Protein AF-A0A940PA76-F1 (afdb_monomer_lite)

Secondary structure (DSSP, 8-state):
--HHHHHHHGGGG-S-EEES-GGG-SSSSEEEEEEE----EEETTEEE-PPPEEEEEEEESS--HHHHHHHHHHHHHTT--BPPPEEEEETTTTEEEEEEEEE-PPPGGGS-EEEES-SEEEEETT-EEEPPEEEEESTTPPEEEEES-TTTEEEETTEEEE-SSEEEEEEEEEEETTEEEEEEEEEEEEPP---

Radius of gyration: 26.33 Å; chains: 1; bounding box: 68×25×67 Å

pLDDT: mean 85.19, std 15.6, range [38.0, 98.31]

Foldseek 3Di:
DDPVVVVVLVVVLVFAEDEDDPPDDPDDFHKYKYWDFDPFDDDPNATDRPFTKMKIKTKHLDDDVPSVVSVVCSCVVVVWDWDQWDWDADPVVSMIITIIITGPPQDPVADFAWAWPAQEDEAEAQGKDAIHTPDGPPPPFDKDKDKPDVCQWDDDPRIIHGHDFDKIKMWIWGADSNDIYIDIHIYGYDYDDDD

Sequence (195 aa):
MTLSDFGTLIAELNIPSVYGPYQNAKSVPYVSYTAQDRNVIHADGIVIYGEEWIVLQLVTRSRDLTSETLIETFLTSNGIPFDDPDYQFDEKQKIHTTTYYFMLGPSTADIPHISLADSAVSVEENDTAELTIASVFPADAAITWTSSDPFAANVENGTVTGENAGTCIIYASITVDGAVYTDTCTVTVTEESEE

Structure (mmCIF, N/CA/C/O backbone):
data_AF-A0A940PA76-F1
#
_entry.id   AF-A0A940PA76-F1
#
loop_
_atom_site.group_PDB
_atom_site.id
_atom_site.type_symbol
_atom_site.label_atom_id
_atom_site.label_alt_id
_atom_site.label_comp_id
_atom_site.label_asym_id
_atom_site.label_entity_id
_atom_site.label_seq_id
_atom_site.pdbx_PDB_ins_code
_atom_site.Cartn_x
_atom_site.Cartn_y
_atom_site.Cartn_z
_atom_site.occupancy
_atom_site.B_iso_or_equiv
_atom_site.auth_seq_id
_atom_site.auth_comp_id
_atom_site.auth_asym_id
_atom_site.auth_atom_id
_atom_site.pdbx_PDB_model_num
ATOM 1 N N . MET A 1 1 ? 2.813 -0.132 -6.515 1.00 71.62 1 MET A N 1
ATOM 2 C CA . MET A 1 1 ? 2.340 -0.625 -7.821 1.00 71.62 1 MET A CA 1
ATOM 3 C C . MET A 1 1 ? 2.787 -2.069 -7.929 1.00 71.62 1 MET A C 1
ATOM 5 O O . MET A 1 1 ? 3.944 -2.320 -7.631 1.00 71.62 1 MET A O 1
ATOM 9 N N . THR A 1 2 ? 1.925 -3.018 -8.287 1.00 74.56 2 THR A N 1
ATOM 10 C CA . THR A 1 2 ? 2.360 -4.423 -8.422 1.00 74.56 2 THR A CA 1
ATOM 11 C C . THR A 1 2 ? 3.126 -4.650 -9.733 1.00 74.56 2 THR A C 1
ATOM 13 O O . THR A 1 2 ? 3.038 -3.848 -10.666 1.00 74.56 2 THR A O 1
ATOM 16 N N . LEU A 1 3 ? 3.846 -5.772 -9.858 1.00 77.19 3 LEU A N 1
ATOM 17 C CA . LEU A 1 3 ? 4.473 -6.180 -11.125 1.00 77.19 3 LEU A CA 1
ATOM 18 C C . LEU A 1 3 ? 3.443 -6.361 -12.257 1.00 77.19 3 LEU A C 1
ATOM 20 O O . LEU A 1 3 ? 3.736 -6.073 -13.419 1.00 77.19 3 LEU A O 1
ATOM 24 N N . SER A 1 4 ? 2.233 -6.821 -11.922 1.00 78.19 4 SER A N 1
ATOM 25 C CA . SER A 1 4 ? 1.128 -6.959 -12.878 1.00 78.19 4 SER A CA 1
ATOM 26 C C . SER A 1 4 ? 0.632 -5.593 -13.362 1.00 78.19 4 SER A C 1
ATOM 28 O O . SER A 1 4 ? 0.425 -5.400 -14.563 1.00 78.19 4 SER A O 1
ATOM 30 N N . ASP A 1 5 ? 0.500 -4.630 -12.447 1.00 80.06 5 ASP A N 1
ATOM 31 C CA . ASP A 1 5 ? 0.141 -3.250 -12.790 1.00 80.06 5 ASP A CA 1
ATOM 32 C C . ASP A 1 5 ? 1.213 -2.629 -13.684 1.00 80.06 5 ASP A C 1
ATOM 34 O O . ASP A 1 5 ? 0.896 -2.057 -14.724 1.00 80.06 5 ASP A O 1
ATOM 38 N N . PHE A 1 6 ? 2.490 -2.826 -13.341 1.00 85.50 6 PHE A N 1
ATOM 39 C CA . PHE A 1 6 ? 3.605 -2.361 -14.160 1.00 85.50 6 PHE A CA 1
ATOM 40 C C . PHE A 1 6 ? 3.598 -2.993 -15.558 1.00 85.50 6 PHE A C 1
ATOM 42 O O . PHE A 1 6 ? 3.815 -2.301 -16.550 1.00 85.50 6 PHE A O 1
ATOM 49 N N . GLY A 1 7 ? 3.286 -4.288 -15.665 1.00 85.00 7 GLY A N 1
ATOM 50 C CA . GLY A 1 7 ? 3.133 -4.972 -16.951 1.00 85.00 7 GLY A CA 1
ATOM 51 C C . GLY A 1 7 ? 1.994 -4.425 -17.817 1.00 85.00 7 GLY A C 1
ATOM 52 O O . GLY A 1 7 ? 2.064 -4.510 -19.041 1.00 85.00 7 GLY A O 1
ATOM 53 N N . THR A 1 8 ? 0.970 -3.825 -17.207 1.00 86.06 8 THR A N 1
ATOM 54 C CA . THR A 1 8 ? -0.090 -3.109 -17.933 1.00 86.06 8 THR A CA 1
ATOM 55 C C . THR A 1 8 ? 0.367 -1.700 -18.308 1.00 86.06 8 THR A C 1
ATOM 57 O O . THR A 1 8 ? 0.202 -1.279 -19.452 1.00 86.06 8 THR A O 1
ATOM 60 N N . LEU A 1 9 ? 1.002 -0.998 -17.369 1.00 87.94 9 LEU A N 1
ATOM 61 C CA . LEU A 1 9 ? 1.481 0.372 -17.529 1.00 87.94 9 LEU A CA 1
ATOM 62 C C . LEU A 1 9 ? 2.559 0.492 -18.615 1.00 87.94 9 LEU A C 1
ATOM 64 O O . LEU A 1 9 ? 2.561 1.439 -19.395 1.00 87.94 9 LEU A O 1
ATOM 68 N N . ILE A 1 10 ? 3.453 -0.495 -18.727 1.00 88.50 10 ILE A N 1
ATOM 69 C CA . ILE A 1 10 ? 4.545 -0.486 -19.711 1.00 88.50 10 ILE A CA 1
ATOM 70 C C . ILE A 1 10 ? 4.037 -0.458 -21.163 1.00 88.50 10 ILE A C 1
ATOM 72 O O . ILE A 1 10 ? 4.779 -0.075 -22.065 1.00 88.50 10 ILE A O 1
ATOM 76 N N . ALA A 1 11 ? 2.773 -0.824 -21.410 1.00 84.31 11 ALA A N 1
ATOM 77 C CA . ALA A 1 11 ? 2.153 -0.697 -22.726 1.00 84.31 11 ALA A CA 1
ATOM 78 C C . ALA A 1 11 ? 2.060 0.770 -23.197 1.00 84.31 11 ALA A C 1
ATOM 80 O O . ALA A 1 11 ? 2.059 1.024 -24.403 1.00 84.31 11 ALA A O 1
ATOM 81 N N . GLU A 1 12 ? 2.044 1.738 -22.275 1.00 88.69 12 GLU A N 1
ATOM 82 C CA . GLU A 1 12 ? 2.015 3.173 -22.585 1.00 88.69 12 GLU A CA 1
ATOM 83 C C . GLU A 1 12 ? 3.322 3.682 -23.208 1.00 88.69 12 GLU A C 1
ATOM 85 O O . GLU A 1 12 ? 3.303 4.681 -23.928 1.00 88.69 12 GLU A O 1
ATOM 90 N N . LEU A 1 13 ? 4.447 2.976 -23.014 1.00 88.06 13 LEU A N 1
ATOM 91 C CA . LEU A 1 13 ? 5.726 3.321 -23.650 1.00 88.06 13 LEU A CA 1
ATOM 92 C C . LEU A 1 13 ? 5.665 3.251 -25.179 1.00 88.06 13 LEU A C 1
ATOM 94 O O . LEU A 1 13 ? 6.530 3.815 -25.846 1.00 88.06 13 LEU A O 1
ATOM 98 N N . ASN A 1 14 ? 4.688 2.531 -25.746 1.00 88.62 14 ASN A N 1
ATOM 99 C CA . ASN A 1 14 ? 4.583 2.284 -27.186 1.00 88.62 14 ASN A CA 1
ATOM 100 C C . ASN A 1 14 ? 5.875 1.682 -27.796 1.00 88.62 14 ASN A C 1
ATOM 102 O O . ASN A 1 14 ? 6.158 1.825 -28.986 1.00 88.62 14 ASN A O 1
ATOM 106 N N . ILE A 1 15 ? 6.658 0.988 -26.966 1.00 90.06 15 ILE A N 1
ATOM 107 C CA . ILE A 1 15 ? 7.784 0.139 -27.352 1.00 90.06 15 ILE A CA 1
ATOM 108 C C . ILE A 1 15 ? 7.339 -1.304 -27.091 1.00 90.06 15 ILE A C 1
ATOM 110 O O . ILE A 1 15 ? 6.778 -1.564 -26.024 1.00 90.06 15 ILE A O 1
ATOM 114 N N . PRO A 1 16 ? 7.572 -2.260 -28.012 1.00 91.00 16 PRO A N 1
ATOM 115 C CA . PRO A 1 16 ? 7.258 -3.661 -27.757 1.00 91.00 16 PRO A CA 1
ATOM 116 C C . PRO A 1 16 ? 7.875 -4.121 -26.433 1.00 91.00 16 PRO A C 1
ATOM 118 O O . PRO A 1 16 ? 9.083 -3.990 -26.244 1.00 91.00 16 PRO A O 1
ATOM 121 N N . SER A 1 17 ? 7.056 -4.644 -25.524 1.00 89.31 17 SER A N 1
ATOM 122 C CA . SER A 1 17 ? 7.488 -5.082 -24.199 1.00 89.31 17 SER A CA 1
ATOM 123 C C . SER A 1 17 ? 7.347 -6.595 -24.035 1.00 89.31 17 SER A C 1
ATOM 125 O O . SER A 1 17 ? 6.483 -7.233 -24.641 1.00 89.31 17 SER A O 1
ATOM 127 N N . VAL A 1 18 ? 8.222 -7.192 -23.227 1.00 88.31 18 VAL A N 1
ATOM 128 C CA . VAL A 1 18 ? 8.159 -8.614 -22.874 1.00 88.31 18 VAL A CA 1
ATOM 129 C C . VAL A 1 18 ? 8.548 -8.820 -21.415 1.00 88.31 18 VAL A C 1
ATOM 131 O O . VAL A 1 18 ? 9.532 -8.257 -20.938 1.00 88.31 18 VAL A O 1
ATOM 134 N N . TYR A 1 19 ? 7.789 -9.653 -20.707 1.00 86.00 19 TYR A N 1
ATOM 135 C CA . TYR A 1 19 ? 8.199 -10.141 -19.395 1.00 86.00 19 TYR A CA 1
ATOM 136 C C . TYR A 1 19 ? 9.149 -11.333 -19.546 1.00 86.00 19 TYR A C 1
ATOM 138 O O . TYR A 1 19 ? 8.867 -12.273 -20.297 1.00 86.00 19 TYR A O 1
ATOM 146 N N . GLY A 1 20 ? 10.259 -11.310 -18.813 1.00 76.31 20 GLY A N 1
ATOM 147 C CA . GLY A 1 20 ? 11.285 -12.349 -18.860 1.00 76.31 20 GLY A CA 1
ATOM 148 C C . GLY A 1 20 ? 12.600 -11.871 -19.480 1.00 76.31 20 GLY A C 1
ATOM 149 O O . GLY A 1 20 ? 12.708 -10.734 -19.938 1.00 76.31 20 GLY A O 1
ATOM 150 N N . PRO A 1 21 ? 13.632 -12.729 -19.486 1.00 68.19 21 PRO A N 1
ATOM 151 C CA . PRO A 1 21 ? 14.960 -12.340 -19.934 1.00 68.19 21 PRO A CA 1
ATOM 152 C C . PRO A 1 21 ? 14.985 -11.978 -21.424 1.00 68.19 21 PRO A C 1
ATOM 154 O O . PRO A 1 21 ? 14.200 -12.487 -22.227 1.00 68.19 21 PRO A O 1
ATOM 157 N N . TYR A 1 22 ? 15.998 -11.189 -21.785 1.00 63.09 22 TYR A N 1
ATOM 158 C CA . TYR A 1 22 ? 16.356 -10.708 -23.125 1.00 63.09 22 TYR A CA 1
ATOM 159 C C . TYR A 1 22 ? 16.352 -11.754 -24.278 1.00 63.09 22 TYR A C 1
ATOM 161 O O . TYR A 1 22 ? 16.466 -11.426 -25.455 1.00 63.09 22 TYR A O 1
ATOM 169 N N . GLN A 1 23 ? 16.231 -13.052 -24.008 1.00 57.03 23 GLN A N 1
ATOM 170 C CA . GLN A 1 23 ? 16.453 -14.084 -25.027 1.00 57.03 23 GLN A CA 1
ATOM 171 C C . GLN A 1 23 ? 15.281 -14.297 -26.008 1.00 57.03 23 GLN A C 1
ATOM 173 O O . GLN A 1 23 ? 15.420 -15.091 -26.939 1.00 57.03 23 GLN A O 1
ATOM 178 N N . ASN A 1 24 ? 14.150 -13.592 -25.851 1.00 54.25 24 ASN A N 1
ATOM 179 C CA . ASN A 1 24 ? 12.897 -13.963 -26.526 1.00 54.25 24 ASN A CA 1
ATOM 180 C C . ASN A 1 24 ? 12.368 -13.012 -27.619 1.00 54.25 24 ASN A C 1
ATOM 182 O O . ASN A 1 24 ? 11.475 -13.431 -28.362 1.00 54.25 24 ASN A O 1
ATOM 186 N N . ALA A 1 25 ? 12.871 -11.781 -27.793 1.00 56.09 25 ALA A N 1
ATOM 187 C CA . ALA A 1 25 ? 12.291 -10.879 -28.800 1.00 56.09 25 ALA A CA 1
ATOM 188 C C . ALA A 1 25 ? 13.000 -10.950 -30.165 1.00 56.09 25 ALA A C 1
ATOM 190 O O . ALA A 1 25 ? 14.215 -10.801 -30.288 1.00 56.09 25 ALA A O 1
ATOM 191 N N . LYS A 1 26 ? 12.209 -11.155 -31.226 1.00 60.12 26 LYS A N 1
ATOM 192 C CA . LYS A 1 26 ? 12.686 -11.355 -32.608 1.00 60.12 26 LYS A CA 1
ATOM 193 C C . LYS A 1 26 ? 12.981 -10.052 -33.376 1.00 60.12 26 LYS A C 1
ATOM 195 O O . LYS A 1 26 ? 13.503 -10.124 -34.488 1.00 60.12 26 LYS A O 1
ATOM 200 N N . SER A 1 27 ? 12.687 -8.878 -32.808 1.00 77.56 27 SER A N 1
ATOM 201 C CA . SER A 1 27 ? 12.921 -7.560 -33.424 1.00 77.56 27 SER A CA 1
ATOM 202 C C . SER A 1 27 ? 13.276 -6.499 -32.381 1.00 77.56 27 SER A C 1
ATOM 204 O O . SER A 1 27 ? 12.619 -6.412 -31.352 1.00 77.56 27 SER A O 1
ATOM 206 N N . VAL A 1 28 ? 14.287 -5.681 -32.676 1.00 82.81 28 VAL A N 1
ATOM 207 C CA . VAL A 1 28 ? 14.666 -4.482 -31.906 1.00 82.81 28 VAL A CA 1
ATOM 208 C C . VAL A 1 28 ? 14.150 -3.221 -32.624 1.00 82.81 28 VAL A C 1
ATOM 210 O O . VAL A 1 28 ? 14.138 -3.230 -33.860 1.00 82.81 28 VAL A O 1
ATOM 213 N N . PRO A 1 29 ? 13.767 -2.146 -31.908 1.00 90.69 29 PRO A N 1
ATOM 214 C CA . PRO A 1 29 ? 13.879 -1.974 -30.459 1.00 90.69 29 PRO A CA 1
ATOM 215 C C . PRO A 1 29 ? 12.761 -2.674 -29.677 1.00 90.69 29 PRO A C 1
ATOM 217 O O . PRO A 1 29 ? 11.657 -2.856 -30.189 1.00 90.69 29 PRO A O 1
ATOM 220 N N . TYR A 1 30 ? 13.059 -3.067 -28.441 1.00 91.69 30 TYR A N 1
ATOM 221 C CA . TYR A 1 30 ? 12.066 -3.573 -27.493 1.00 91.69 30 TYR A CA 1
ATOM 222 C C . TYR A 1 30 ? 12.540 -3.359 -26.049 1.00 91.69 30 TYR A C 1
ATOM 224 O O . TYR A 1 30 ? 13.726 -3.105 -25.822 1.00 91.69 30 TYR A O 1
ATOM 232 N N . VAL A 1 31 ? 11.625 -3.485 -25.089 1.00 92.31 31 VAL A N 1
ATOM 233 C CA . VAL A 1 31 ? 11.938 -3.504 -23.657 1.00 92.31 31 VAL A CA 1
ATOM 234 C C . VAL A 1 31 ? 11.652 -4.874 -23.048 1.00 92.31 31 VAL A C 1
ATOM 236 O O . VAL A 1 31 ? 10.618 -5.482 -23.323 1.00 92.31 31 VAL A O 1
ATOM 239 N N . SER A 1 32 ? 12.555 -5.377 -22.214 1.00 90.44 32 SER A N 1
ATOM 240 C CA . SER A 1 32 ? 12.296 -6.543 -21.363 1.00 90.44 32 SER A CA 1
ATOM 241 C C . SER A 1 32 ? 12.309 -6.151 -19.902 1.00 90.44 32 SER A C 1
ATOM 243 O O . SER A 1 32 ? 13.117 -5.314 -19.512 1.00 90.44 32 SER A O 1
ATOM 245 N N . TYR A 1 33 ? 11.462 -6.773 -19.089 1.00 89.94 33 TYR A N 1
ATOM 246 C CA . TYR A 1 33 ? 11.464 -6.539 -17.650 1.00 89.94 33 TYR A CA 1
ATOM 247 C C . TYR A 1 33 ? 11.346 -7.835 -16.850 1.00 89.94 33 TYR A C 1
ATOM 249 O O . TYR A 1 33 ? 10.685 -8.792 -17.265 1.00 89.94 33 TYR A O 1
ATOM 257 N N . THR A 1 34 ? 12.011 -7.866 -15.699 1.00 85.69 34 THR A N 1
ATOM 258 C CA . THR A 1 34 ? 12.016 -8.998 -14.763 1.00 85.69 34 THR A CA 1
ATOM 259 C C . THR A 1 34 ? 11.991 -8.493 -13.330 1.00 85.69 34 THR A C 1
ATOM 261 O O . THR A 1 34 ? 12.680 -7.519 -13.033 1.00 85.69 34 THR A O 1
ATOM 264 N N . ALA A 1 35 ? 11.280 -9.193 -12.450 1.00 81.19 35 ALA A N 1
ATOM 265 C CA . ALA A 1 35 ? 11.499 -9.074 -11.014 1.00 81.19 35 ALA A CA 1
ATOM 266 C C . ALA A 1 35 ? 12.703 -9.944 -10.629 1.00 81.19 35 ALA A C 1
ATOM 268 O O . ALA A 1 35 ? 12.798 -11.097 -11.060 1.00 81.19 35 ALA A O 1
ATOM 269 N N . GLN A 1 36 ? 13.647 -9.374 -9.886 1.00 73.06 36 GLN A N 1
ATOM 270 C CA . GLN A 1 36 ? 14.766 -10.093 -9.292 1.00 73.06 36 GLN A CA 1
ATOM 271 C C . GLN A 1 36 ? 14.652 -10.017 -7.773 1.00 73.06 36 GLN A C 1
ATOM 273 O O . GLN A 1 36 ? 14.704 -8.932 -7.190 1.00 73.06 36 GLN A O 1
ATOM 278 N N . ASP A 1 37 ? 14.536 -11.181 -7.140 1.00 58.47 37 ASP A N 1
ATOM 279 C CA . ASP A 1 37 ? 14.579 -11.292 -5.687 1.00 58.47 37 ASP A CA 1
ATOM 280 C C . ASP A 1 37 ? 15.980 -10.930 -5.189 1.00 58.47 37 ASP A C 1
ATOM 282 O O . ASP A 1 37 ? 16.985 -11.486 -5.655 1.00 58.47 37 ASP A O 1
ATOM 286 N N . ARG A 1 38 ? 16.069 -10.051 -4.184 1.00 53.97 38 ARG A N 1
ATOM 287 C CA . ARG A 1 38 ? 17.262 -10.014 -3.337 1.00 53.97 38 ARG A CA 1
ATOM 288 C C . ARG A 1 38 ? 17.084 -10.940 -2.147 1.00 53.97 38 ARG A C 1
ATOM 290 O O . ARG A 1 38 ? 16.069 -10.944 -1.460 1.00 53.97 38 ARG A O 1
ATOM 297 N N . ASN A 1 39 ? 18.147 -11.705 -1.916 1.00 46.59 39 ASN A N 1
ATOM 298 C CA . ASN A 1 39 ? 18.360 -12.503 -0.722 1.00 46.59 39 ASN A CA 1
ATOM 299 C C . ASN A 1 39 ? 18.011 -11.716 0.545 1.00 46.59 39 ASN A C 1
ATOM 301 O O . ASN A 1 39 ? 18.398 -10.556 0.695 1.00 46.59 39 ASN A O 1
ATOM 305 N N . VAL A 1 40 ? 17.349 -12.426 1.455 1.00 44.16 40 VAL A N 1
ATOM 306 C CA . VAL A 1 40 ? 17.058 -12.056 2.840 1.00 44.16 40 VAL A CA 1
ATOM 307 C C . VAL A 1 40 ? 18.205 -11.253 3.457 1.00 44.16 40 VAL A C 1
ATOM 309 O O . VAL A 1 40 ? 19.320 -11.762 3.610 1.00 44.16 40 VAL A O 1
ATOM 312 N N . ILE A 1 41 ? 17.931 -10.007 3.844 1.00 45.62 41 ILE A N 1
ATOM 313 C CA . ILE A 1 41 ? 18.855 -9.242 4.678 1.00 45.62 41 ILE A CA 1
ATOM 314 C C . ILE A 1 41 ? 18.529 -9.603 6.125 1.00 45.62 41 ILE A C 1
ATOM 316 O O . ILE A 1 41 ? 17.459 -9.277 6.634 1.00 45.62 41 ILE A O 1
ATOM 320 N N . HIS A 1 42 ? 19.450 -10.301 6.786 1.00 40.38 42 HIS A N 1
ATOM 321 C CA . HIS A 1 42 ? 19.387 -10.516 8.226 1.00 40.38 42 HIS A CA 1
ATOM 322 C C . HIS A 1 42 ? 20.068 -9.333 8.922 1.00 40.38 42 HIS A C 1
ATOM 324 O O . HIS A 1 42 ? 21.296 -9.238 8.912 1.00 40.38 42 HIS A O 1
ATOM 330 N N . ALA A 1 43 ? 19.287 -8.449 9.538 1.00 38.00 43 ALA A N 1
ATOM 331 C CA . ALA A 1 43 ? 19.782 -7.441 10.473 1.00 38.00 43 ALA A CA 1
ATOM 332 C C . ALA A 1 43 ? 18.947 -7.514 11.758 1.00 38.00 43 ALA A C 1
ATOM 334 O O . ALA A 1 43 ? 17.726 -7.617 11.700 1.00 38.00 43 ALA A O 1
ATOM 335 N N . ASP A 1 44 ? 19.609 -7.535 12.917 1.00 51.16 44 ASP A N 1
ATOM 336 C CA . ASP A 1 44 ? 18.976 -7.455 14.245 1.00 51.16 44 ASP A CA 1
ATOM 337 C C . ASP A 1 44 ? 17.847 -8.470 14.527 1.00 51.16 44 ASP A C 1
ATOM 339 O O . ASP A 1 44 ? 16.918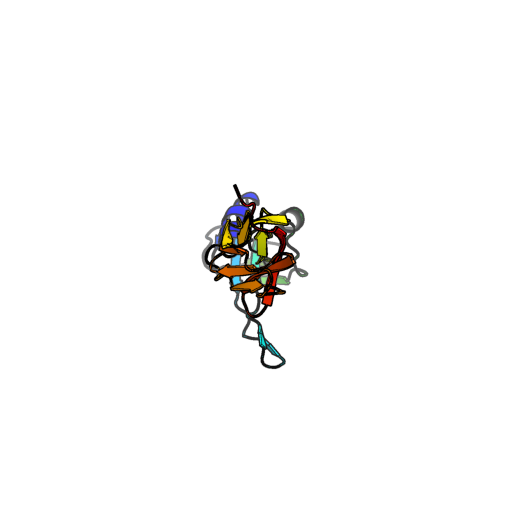 -8.203 15.283 1.00 51.16 44 ASP A O 1
ATOM 343 N N . GLY A 1 45 ? 17.925 -9.669 13.937 1.00 39.28 45 GLY A N 1
ATOM 344 C CA . GLY A 1 45 ? 16.916 -10.722 14.123 1.00 39.28 45 GLY A CA 1
ATOM 345 C C . GLY A 1 45 ? 15.595 -10.475 13.386 1.00 39.28 45 GLY A C 1
ATOM 346 O O . GLY A 1 45 ? 14.677 -11.283 13.512 1.00 39.28 45 GLY A O 1
ATOM 347 N N . ILE A 1 46 ? 15.516 -9.409 12.588 1.00 40.19 46 ILE A N 1
ATOM 348 C CA . ILE A 1 46 ? 14.388 -9.094 11.717 1.00 40.19 46 ILE A CA 1
ATOM 349 C C . ILE A 1 46 ? 14.714 -9.622 10.318 1.00 40.19 46 ILE A C 1
ATOM 351 O O . ILE A 1 46 ? 15.769 -9.339 9.746 1.00 40.19 46 ILE A O 1
ATOM 355 N N . VAL A 1 47 ? 13.805 -10.433 9.780 1.00 39.44 47 VAL A N 1
ATOM 356 C CA . VAL A 1 47 ? 13.811 -10.832 8.372 1.00 39.44 47 VAL A CA 1
ATOM 357 C C . VAL A 1 47 ? 13.101 -9.723 7.615 1.00 39.44 47 VAL A C 1
ATOM 359 O O . VAL A 1 47 ? 11.880 -9.627 7.667 1.00 39.44 47 VAL A O 1
ATOM 362 N N . ILE A 1 48 ? 13.866 -8.869 6.940 1.00 43.38 48 ILE A N 1
ATOM 363 C CA . ILE A 1 48 ? 13.295 -7.943 5.965 1.00 43.38 48 ILE A CA 1
ATOM 364 C C . ILE A 1 48 ? 13.265 -8.705 4.642 1.00 43.38 48 ILE A C 1
ATOM 366 O O . ILE A 1 48 ? 14.320 -9.035 4.087 1.00 43.38 48 ILE A O 1
ATOM 370 N N . TYR A 1 49 ? 12.065 -9.037 4.163 1.00 44.47 49 TYR A N 1
ATOM 371 C CA . TYR A 1 49 ? 11.884 -9.484 2.786 1.00 44.47 49 TYR A CA 1
ATOM 372 C C . TYR A 1 49 ? 12.315 -8.321 1.890 1.00 44.47 49 TYR A C 1
ATOM 374 O O . TYR A 1 49 ? 11.742 -7.237 1.961 1.00 44.47 49 TYR A O 1
ATOM 382 N N . GLY A 1 50 ? 13.408 -8.504 1.146 1.00 44.94 50 GLY A N 1
ATOM 383 C CA . GLY A 1 50 ? 13.917 -7.469 0.256 1.00 44.94 50 GLY A CA 1
ATOM 384 C C . GLY A 1 50 ? 12.865 -7.173 -0.802 1.00 44.94 50 GLY A C 1
ATOM 385 O O . GLY A 1 50 ? 12.424 -8.094 -1.482 1.00 44.94 50 GLY A O 1
ATOM 386 N N . GLU A 1 51 ? 12.451 -5.913 -0.904 1.00 55.09 51 GLU A N 1
ATOM 387 C CA . GLU A 1 51 ? 11.532 -5.437 -1.939 1.00 55.09 51 GLU A CA 1
ATOM 388 C C . GLU A 1 51 ? 11.964 -5.966 -3.319 1.00 55.09 51 GLU A C 1
ATOM 390 O O . GLU A 1 51 ? 13.160 -5.978 -3.637 1.00 55.09 51 GLU A O 1
ATOM 395 N N . GLU A 1 52 ? 11.006 -6.429 -4.131 1.00 67.38 52 GLU A N 1
ATOM 396 C CA . GLU A 1 52 ? 11.286 -6.923 -5.481 1.00 67.38 52 GLU A CA 1
ATOM 397 C C . GLU A 1 52 ? 11.934 -5.808 -6.311 1.00 67.38 52 GLU A C 1
ATOM 399 O O . GLU A 1 52 ? 11.362 -4.734 -6.523 1.00 67.38 52 GLU A O 1
ATOM 404 N N . TRP A 1 53 ? 13.151 -6.058 -6.792 1.00 79.50 53 TRP A N 1
ATOM 405 C CA . TRP A 1 53 ? 13.833 -5.143 -7.696 1.00 79.50 53 TRP A CA 1
ATOM 406 C C . TRP A 1 53 ? 13.401 -5.446 -9.119 1.00 79.50 53 TRP A C 1
ATOM 408 O O . TRP A 1 53 ? 13.534 -6.575 -9.597 1.00 79.50 53 TRP A O 1
ATOM 418 N N . ILE A 1 54 ? 12.907 -4.433 -9.820 1.00 87.06 54 ILE A N 1
ATOM 419 C CA . ILE A 1 54 ? 12.605 -4.553 -11.237 1.00 87.06 54 ILE A CA 1
ATOM 420 C C . ILE A 1 54 ? 13.826 -4.142 -12.034 1.00 87.06 54 ILE A C 1
ATOM 422 O O . ILE A 1 54 ? 14.388 -3.060 -11.869 1.00 87.06 54 ILE A O 1
ATOM 426 N N . VAL A 1 55 ? 14.206 -5.037 -12.936 1.00 90.81 55 VAL A N 1
ATOM 427 C CA . VAL A 1 55 ? 15.204 -4.783 -13.965 1.00 90.81 55 VAL A CA 1
ATOM 428 C C . VAL A 1 55 ? 14.458 -4.551 -15.263 1.00 90.81 55 VAL A C 1
ATOM 430 O O . VAL A 1 55 ? 13.803 -5.468 -15.758 1.00 90.81 55 VAL A O 1
ATOM 433 N N . LEU A 1 56 ? 14.555 -3.342 -15.809 1.00 92.56 56 LEU A N 1
ATOM 434 C CA . LEU A 1 56 ? 14.003 -2.965 -17.108 1.00 92.56 56 LEU A CA 1
ATOM 435 C C . LEU A 1 56 ? 15.151 -2.742 -18.085 1.00 92.56 56 LEU A C 1
ATOM 437 O O . LEU A 1 56 ? 16.033 -1.926 -17.847 1.00 92.56 56 LEU A O 1
ATOM 441 N N . GLN A 1 57 ? 15.134 -3.440 -19.210 1.00 93.69 57 GLN A N 1
ATOM 442 C CA . GLN A 1 57 ? 16.183 -3.366 -20.215 1.00 93.69 57 GLN A CA 1
ATOM 443 C C . GLN A 1 57 ? 15.613 -2.856 -21.526 1.00 93.69 57 GLN A C 1
ATOM 445 O O . GLN A 1 57 ? 14.760 -3.508 -22.123 1.00 93.69 57 GLN A O 1
ATOM 450 N N . LEU A 1 58 ? 16.117 -1.720 -21.996 1.00 94.56 58 LEU A N 1
ATOM 451 C CA . LEU A 1 58 ? 15.936 -1.264 -23.366 1.00 94.56 58 LEU A CA 1
ATOM 452 C C . LEU A 1 58 ? 16.976 -1.931 -24.252 1.00 94.56 58 LEU A C 1
ATOM 454 O O . LEU A 1 58 ? 18.173 -1.849 -23.984 1.00 94.56 58 LEU A O 1
ATOM 458 N N . VAL A 1 59 ? 16.520 -2.529 -25.345 1.00 92.88 59 VAL A N 1
ATOM 459 C CA . VAL A 1 59 ? 17.379 -3.246 -26.277 1.00 92.88 59 VAL A CA 1
ATOM 460 C C . VAL A 1 59 ? 17.281 -2.631 -27.659 1.00 92.88 59 VAL A C 1
ATOM 462 O O . VAL A 1 59 ? 16.219 -2.628 -28.284 1.00 92.88 59 VAL A O 1
ATOM 465 N N . THR A 1 60 ? 18.422 -2.210 -28.192 1.00 93.50 60 THR A N 1
ATOM 466 C CA . THR A 1 60 ? 18.535 -1.567 -29.502 1.00 93.50 60 THR A CA 1
ATOM 467 C C . THR A 1 60 ? 19.745 -2.080 -30.296 1.00 93.50 60 THR A C 1
ATOM 469 O O . THR A 1 60 ? 20.534 -2.902 -29.831 1.00 93.50 60 THR A O 1
ATOM 472 N N . ARG A 1 61 ? 19.898 -1.633 -31.553 1.00 91.12 61 ARG A N 1
ATOM 473 C CA . ARG A 1 61 ? 21.094 -1.928 -32.379 1.00 91.12 61 ARG A CA 1
ATOM 474 C C . ARG A 1 61 ? 22.290 -1.040 -32.049 1.00 91.12 61 ARG A C 1
ATOM 476 O O . ARG A 1 61 ? 23.432 -1.422 -32.284 1.00 91.12 61 ARG A O 1
ATOM 483 N N . SER A 1 62 ? 22.008 0.145 -31.540 1.00 91.12 62 SER A N 1
ATOM 484 C CA . SER A 1 62 ? 22.957 1.177 -31.148 1.00 91.12 62 SER A CA 1
ATOM 485 C C . SER A 1 62 ? 22.299 2.019 -30.070 1.00 91.12 62 SER A C 1
ATOM 487 O O . SER A 1 62 ? 21.069 2.064 -30.014 1.00 91.12 62 SER A O 1
ATOM 489 N N . ARG A 1 63 ? 23.099 2.718 -29.266 1.00 92.38 63 ARG A N 1
ATOM 490 C CA . ARG A 1 63 ? 22.582 3.642 -28.256 1.00 92.38 63 ARG A CA 1
ATOM 491 C C . ARG A 1 63 ? 21.494 4.551 -28.843 1.00 92.38 63 ARG A C 1
ATOM 493 O O . ARG A 1 63 ? 21.715 5.170 -29.886 1.00 92.38 63 ARG A O 1
ATOM 500 N N . ASP A 1 64 ? 20.333 4.578 -28.196 1.00 93.56 64 ASP A N 1
ATOM 501 C CA . ASP A 1 64 ? 19.128 5.259 -28.671 1.00 93.56 64 ASP A CA 1
ATOM 502 C C . ASP A 1 64 ? 18.626 6.209 -27.586 1.00 93.56 64 ASP A C 1
ATOM 504 O O . ASP A 1 64 ? 17.807 5.855 -26.740 1.00 93.56 64 ASP A O 1
ATOM 508 N N . LEU A 1 65 ? 19.134 7.439 -27.638 1.00 94.25 65 LEU A N 1
ATOM 509 C CA . LEU A 1 65 ? 18.815 8.474 -26.658 1.00 94.25 65 LEU A CA 1
ATOM 510 C C . LEU A 1 65 ? 17.324 8.835 -26.651 1.00 94.25 65 LEU A C 1
ATOM 512 O O . LEU A 1 65 ? 16.809 9.264 -25.625 1.00 94.25 65 LEU A O 1
ATOM 516 N N . THR A 1 66 ? 16.622 8.675 -27.779 1.00 94.50 66 THR A N 1
ATOM 517 C CA . THR A 1 66 ? 15.187 8.972 -27.856 1.00 94.50 66 THR A CA 1
ATOM 518 C C . THR A 1 66 ? 14.389 7.961 -27.044 1.00 94.50 66 THR A C 1
ATOM 520 O O . THR A 1 66 ? 13.537 8.358 -26.250 1.00 94.50 66 THR A O 1
ATOM 523 N N . SER A 1 67 ? 14.700 6.672 -27.193 1.00 94.00 67 SER A N 1
ATOM 524 C CA . SER A 1 67 ? 14.079 5.612 -26.394 1.00 94.00 67 SER A CA 1
ATOM 525 C C . SER A 1 67 ? 14.490 5.681 -24.915 1.00 94.00 67 SER A C 1
ATOM 527 O O . SER A 1 67 ? 13.642 5.473 -24.052 1.00 94.00 67 SER A O 1
ATOM 529 N N . GLU A 1 68 ? 15.748 6.032 -24.611 1.00 95.50 68 GLU A N 1
ATOM 530 C CA . GLU A 1 68 ? 16.231 6.267 -23.233 1.00 95.50 68 GLU A CA 1
ATOM 531 C C . GLU A 1 68 ? 15.425 7.388 -22.551 1.00 95.50 68 GLU A C 1
ATOM 533 O O . GLU A 1 68 ? 14.797 7.166 -21.517 1.00 95.50 68 GLU A O 1
ATOM 538 N N . THR A 1 69 ? 15.331 8.567 -23.180 1.00 95.88 69 THR A N 1
ATOM 539 C CA . THR A 1 69 ? 14.560 9.701 -22.634 1.00 95.88 69 THR A CA 1
ATOM 540 C C . THR A 1 69 ? 13.074 9.375 -22.485 1.00 95.88 69 THR A C 1
ATOM 542 O O . THR A 1 69 ? 12.442 9.825 -21.527 1.00 95.88 69 THR A O 1
ATOM 545 N N . LEU A 1 70 ? 12.497 8.599 -23.410 1.00 95.38 70 LEU A N 1
ATOM 546 C CA . LEU A 1 70 ? 11.099 8.176 -23.320 1.00 95.38 70 LEU A CA 1
ATOM 547 C C . LEU A 1 70 ? 10.857 7.305 -22.080 1.00 95.38 70 LEU A C 1
ATOM 549 O O . LEU A 1 70 ? 9.895 7.549 -21.354 1.00 95.38 70 LEU A O 1
ATOM 553 N N . ILE A 1 71 ? 11.743 6.340 -21.814 1.00 95.62 71 ILE A N 1
ATOM 554 C CA . ILE A 1 71 ? 11.665 5.472 -20.632 1.00 95.62 71 ILE A CA 1
ATOM 555 C C . ILE A 1 71 ? 11.842 6.282 -19.350 1.00 95.62 71 ILE A C 1
ATOM 557 O O . ILE A 1 71 ? 11.024 6.170 -18.442 1.00 95.62 71 ILE A O 1
ATOM 561 N N . GLU A 1 72 ? 12.858 7.139 -19.281 1.00 95.56 72 GLU A N 1
ATOM 562 C CA . GLU A 1 72 ? 13.136 7.956 -18.093 1.00 95.56 72 GLU A CA 1
ATOM 563 C C . GLU A 1 72 ? 11.981 8.916 -17.780 1.00 95.56 72 GLU A C 1
ATOM 565 O O . GLU A 1 72 ? 11.573 9.062 -16.624 1.00 95.56 72 GLU A O 1
ATOM 570 N N . THR A 1 73 ? 11.396 9.524 -18.819 1.00 94.56 73 THR A N 1
ATOM 571 C CA . THR A 1 73 ? 10.209 10.381 -18.686 1.00 94.56 73 THR A CA 1
ATOM 572 C C . THR A 1 73 ? 9.011 9.576 -18.197 1.00 94.56 73 THR A C 1
ATOM 574 O O . THR A 1 73 ? 8.321 10.013 -17.280 1.00 94.56 73 THR A O 1
ATOM 577 N N . PHE A 1 74 ? 8.779 8.393 -18.769 1.00 94.38 74 PHE A N 1
ATOM 578 C CA . PHE A 1 74 ? 7.699 7.496 -18.366 1.00 94.38 74 PHE A CA 1
ATOM 579 C C . PHE A 1 74 ? 7.818 7.084 -16.895 1.00 94.38 74 PHE A C 1
ATOM 581 O O . PHE A 1 74 ? 6.854 7.258 -16.148 1.00 94.38 74 PHE A O 1
ATOM 588 N N . LEU A 1 75 ? 8.996 6.621 -16.458 1.00 91.56 75 LEU A N 1
ATOM 589 C CA . LEU A 1 75 ? 9.246 6.236 -15.065 1.00 91.56 75 LEU A CA 1
ATOM 590 C C . LEU A 1 75 ? 9.018 7.425 -14.121 1.00 91.56 75 LEU A C 1
ATOM 592 O O . LEU A 1 75 ? 8.249 7.319 -13.166 1.00 91.56 75 LEU A O 1
ATOM 596 N N . THR A 1 76 ? 9.585 8.588 -14.450 1.00 90.19 76 THR A N 1
ATOM 597 C CA . THR A 1 76 ? 9.435 9.812 -13.645 1.00 90.19 76 THR A CA 1
ATOM 598 C C . THR A 1 76 ? 7.976 10.269 -13.561 1.00 90.19 76 THR A C 1
ATOM 600 O O . THR A 1 76 ? 7.497 10.606 -12.480 1.00 90.19 76 THR A O 1
ATOM 603 N N . SER A 1 77 ? 7.243 10.260 -14.680 1.00 90.00 77 SER A N 1
ATOM 604 C CA . SER A 1 77 ? 5.835 10.686 -14.730 1.00 90.00 77 SER A CA 1
ATOM 605 C C . SER A 1 77 ? 4.899 9.782 -13.925 1.00 90.00 77 SER A C 1
ATOM 607 O O . SER A 1 77 ? 3.878 10.251 -13.428 1.00 90.00 77 SER A O 1
ATOM 609 N N . ASN A 1 78 ? 5.287 8.517 -13.743 1.00 86.69 78 ASN A N 1
ATOM 610 C CA . ASN A 1 78 ? 4.577 7.532 -12.932 1.00 86.69 78 ASN A CA 1
ATOM 611 C C . ASN A 1 78 ? 5.111 7.438 -11.492 1.00 86.69 78 ASN A C 1
ATOM 613 O O . ASN A 1 78 ? 4.717 6.544 -10.746 1.00 86.69 78 ASN A O 1
ATOM 617 N N . GLY A 1 79 ? 6.003 8.350 -11.087 1.00 85.88 79 GLY A N 1
ATOM 618 C CA . GLY A 1 79 ? 6.545 8.394 -9.728 1.00 85.88 79 GLY A CA 1
ATOM 619 C C . GLY A 1 79 ? 7.439 7.203 -9.377 1.00 85.88 79 GLY A C 1
ATOM 620 O O . GLY A 1 79 ? 7.533 6.849 -8.205 1.00 85.88 79 GLY A O 1
ATOM 621 N N . ILE A 1 80 ? 8.076 6.578 -10.371 1.00 87.38 80 ILE A N 1
ATOM 622 C CA . ILE A 1 80 ? 8.962 5.423 -10.195 1.00 87.38 80 ILE A CA 1
ATOM 623 C C . ILE A 1 80 ? 10.410 5.932 -10.149 1.00 87.38 80 ILE A C 1
ATOM 625 O O . ILE A 1 80 ? 10.957 6.281 -11.200 1.00 87.38 80 ILE A O 1
ATOM 629 N N . PRO A 1 81 ? 11.046 6.014 -8.967 1.00 86.38 81 PRO A N 1
ATOM 630 C CA . PRO A 1 81 ? 12.460 6.359 -8.877 1.00 86.38 81 PRO A CA 1
ATOM 631 C C . PRO A 1 81 ? 13.315 5.214 -9.430 1.00 86.38 81 PRO A C 1
ATOM 633 O O . PRO A 1 81 ? 13.014 4.048 -9.187 1.00 86.38 81 PRO A O 1
ATOM 636 N N . PHE A 1 82 ? 14.389 5.542 -10.145 1.00 89.75 82 PHE A N 1
ATOM 637 C CA . PHE A 1 82 ? 15.312 4.573 -10.736 1.00 89.75 82 PHE A CA 1
ATOM 638 C C . PHE A 1 82 ? 16.767 5.000 -10.523 1.00 89.75 82 PHE A C 1
ATOM 640 O O . PHE A 1 82 ? 17.057 6.194 -10.418 1.00 89.75 82 PHE A O 1
ATOM 647 N N . ASP A 1 83 ? 17.663 4.018 -10.451 1.00 88.81 83 ASP A N 1
ATOM 648 C CA . ASP A 1 83 ? 19.110 4.235 -10.367 1.00 88.81 83 ASP A CA 1
ATOM 649 C C . ASP A 1 83 ? 19.696 4.645 -11.728 1.00 88.81 83 ASP A C 1
ATOM 651 O O . ASP A 1 83 ? 19.089 4.416 -12.778 1.00 88.81 83 ASP A O 1
ATOM 655 N N . ASP A 1 84 ? 20.911 5.202 -11.723 1.00 90.88 84 ASP A N 1
ATOM 656 C CA . ASP A 1 84 ? 21.651 5.492 -12.956 1.00 90.88 84 ASP A CA 1
ATOM 657 C C . ASP A 1 84 ? 21.751 4.230 -13.841 1.00 90.88 84 ASP A C 1
ATOM 659 O O . ASP A 1 84 ? 22.140 3.164 -13.351 1.00 90.88 84 ASP A O 1
ATOM 663 N N . PRO A 1 85 ? 21.417 4.314 -15.144 1.00 93.94 85 PRO A N 1
ATOM 664 C CA . PRO A 1 85 ? 21.329 3.128 -15.979 1.00 93.94 85 PRO A CA 1
ATOM 665 C C . PRO A 1 85 ? 22.696 2.541 -16.340 1.00 93.94 85 PRO A C 1
ATOM 667 O O . PRO A 1 85 ? 23.647 3.256 -16.673 1.00 93.94 85 PRO A O 1
ATOM 670 N N . ASP A 1 86 ? 22.751 1.210 -16.391 1.00 93.75 86 ASP A N 1
ATOM 671 C CA . ASP A 1 86 ? 23.898 0.458 -16.896 1.00 93.75 86 ASP A CA 1
ATOM 672 C C . ASP A 1 86 ? 23.837 0.317 -18.421 1.00 93.75 86 ASP A C 1
ATOM 674 O O . ASP A 1 86 ? 22.795 -0.010 -18.994 1.00 93.75 86 ASP A O 1
ATOM 678 N N . TYR A 1 87 ? 24.988 0.447 -19.084 1.00 94.19 87 TYR A N 1
ATOM 679 C CA . TYR A 1 87 ? 25.110 0.315 -20.537 1.00 94.19 87 TYR A CA 1
ATOM 680 C C . TYR A 1 87 ? 25.981 -0.882 -20.904 1.00 94.19 87 TYR A C 1
ATOM 682 O O . TYR A 1 87 ? 27.131 -0.990 -20.473 1.00 94.19 87 TYR A O 1
ATOM 690 N N . GLN A 1 88 ? 25.456 -1.773 -21.743 1.00 93.12 88 GLN A N 1
ATOM 691 C CA . GLN A 1 88 ? 26.169 -2.961 -22.208 1.00 93.12 88 GLN A CA 1
ATOM 692 C C . GLN A 1 88 ? 26.055 -3.104 -23.726 1.00 93.12 88 GLN A C 1
ATOM 694 O O . GLN A 1 88 ? 25.017 -2.822 -24.318 1.00 93.12 88 GLN A O 1
ATOM 699 N N . PHE A 1 89 ? 27.127 -3.569 -24.369 1.00 91.75 89 PHE A N 1
ATOM 700 C CA . PHE A 1 89 ? 27.123 -3.915 -25.789 1.00 91.75 89 PHE A CA 1
ATOM 701 C C . PHE A 1 89 ? 27.551 -5.370 -25.971 1.00 91.75 89 PHE A C 1
ATOM 703 O O . PHE A 1 89 ? 28.680 -5.736 -25.642 1.00 91.75 89 PHE A O 1
ATOM 710 N N . ASP A 1 90 ? 26.661 -6.196 -26.521 1.00 87.44 90 ASP A N 1
ATOM 711 C CA . ASP A 1 90 ? 26.982 -7.570 -26.897 1.00 87.44 90 ASP A CA 1
ATOM 712 C C . ASP A 1 90 ? 27.568 -7.585 -28.317 1.00 87.44 90 ASP A C 1
ATOM 714 O O . ASP A 1 90 ? 26.864 -7.420 -29.321 1.00 87.44 90 ASP A O 1
ATOM 718 N N . GLU A 1 91 ? 28.880 -7.808 -28.417 1.00 86.62 91 GLU A N 1
ATOM 719 C CA . GLU A 1 91 ? 29.579 -7.843 -29.704 1.00 86.62 91 GLU A CA 1
ATOM 720 C C . GLU A 1 91 ? 29.148 -8.993 -30.620 1.00 86.62 91 GLU A C 1
ATOM 722 O O . GLU A 1 91 ? 29.264 -8.853 -31.846 1.00 86.62 91 GLU A O 1
ATOM 727 N N . LYS A 1 92 ? 28.690 -10.120 -30.060 1.00 86.38 92 LYS A N 1
ATOM 728 C CA . LYS A 1 92 ? 28.285 -11.312 -30.819 1.00 86.38 92 LYS A CA 1
ATOM 729 C C . LYS A 1 92 ? 26.904 -11.115 -31.420 1.00 86.38 92 LYS A C 1
ATOM 731 O O . LYS A 1 92 ? 26.685 -11.477 -32.574 1.00 86.38 92 LYS A O 1
ATOM 736 N N . GLN A 1 93 ? 25.991 -10.529 -30.654 1.00 83.50 93 GLN A N 1
ATOM 737 C CA . GLN A 1 93 ? 24.613 -10.302 -31.080 1.00 83.50 93 GLN A CA 1
ATOM 738 C C . GLN A 1 93 ? 24.420 -8.942 -31.775 1.00 83.50 93 GLN A C 1
ATOM 740 O O . GLN A 1 93 ? 23.432 -8.757 -32.490 1.00 83.50 93 GLN A O 1
ATOM 745 N N . LYS A 1 94 ? 25.390 -8.021 -31.653 1.00 87.88 94 LYS A N 1
ATOM 746 C CA . LYS A 1 94 ? 25.321 -6.638 -32.169 1.00 87.88 94 LYS A CA 1
ATOM 747 C C . LYS A 1 94 ? 24.096 -5.913 -31.618 1.00 87.88 94 LYS A C 1
ATOM 749 O O . LYS A 1 94 ? 23.246 -5.421 -32.369 1.00 87.88 94 LYS A O 1
ATOM 754 N N . ILE A 1 95 ? 24.011 -5.921 -30.295 1.00 89.44 95 ILE A N 1
ATOM 755 C CA . ILE A 1 95 ? 22.924 -5.338 -29.520 1.00 89.44 95 ILE A CA 1
ATOM 756 C C . ILE A 1 95 ? 23.511 -4.448 -28.433 1.00 89.44 95 ILE A C 1
ATOM 758 O O . ILE A 1 95 ? 24.515 -4.788 -27.811 1.00 89.44 95 ILE A O 1
ATOM 762 N N . HIS A 1 96 ? 22.867 -3.306 -28.239 1.00 92.00 96 HIS A N 1
ATOM 763 C CA . HIS A 1 96 ? 23.097 -2.390 -27.140 1.00 92.00 96 HIS A CA 1
ATOM 764 C C . HIS A 1 96 ? 21.944 -2.522 -26.145 1.00 92.00 96 HIS A C 1
ATOM 766 O O . HIS A 1 96 ? 20.780 -2.524 -26.550 1.00 92.00 96 HIS A O 1
ATOM 772 N N . THR A 1 97 ? 22.280 -2.601 -24.865 1.00 92.69 97 THR A N 1
ATOM 773 C CA . THR A 1 97 ? 21.326 -2.724 -23.770 1.00 92.69 97 THR A CA 1
ATOM 774 C C . THR A 1 97 ? 21.538 -1.589 -22.783 1.00 92.69 97 THR A C 1
ATOM 776 O O . THR A 1 97 ? 22.647 -1.422 -22.275 1.00 92.69 97 THR A O 1
ATOM 779 N N . THR A 1 98 ? 20.469 -0.855 -22.489 1.00 95.81 98 THR A N 1
ATOM 780 C CA . THR A 1 98 ? 20.406 0.110 -21.385 1.00 95.81 98 THR A CA 1
ATOM 781 C C . THR A 1 98 ? 19.540 -0.498 -20.289 1.00 95.81 98 THR A C 1
ATOM 783 O O . THR A 1 98 ? 18.393 -0.857 -20.554 1.00 95.81 98 THR A O 1
ATOM 786 N N . THR A 1 99 ? 20.085 -0.677 -19.089 1.00 94.50 99 THR A N 1
ATOM 787 C CA . THR A 1 99 ? 19.415 -1.359 -17.974 1.00 94.50 99 THR A CA 1
ATOM 788 C C . THR A 1 99 ? 19.104 -0.370 -16.864 1.00 94.50 99 THR A C 1
ATOM 790 O O . THR A 1 99 ? 20.012 0.246 -16.320 1.00 94.50 99 THR A O 1
ATOM 793 N N . TYR A 1 100 ? 17.827 -0.259 -16.524 1.00 93.81 100 TYR A N 1
ATOM 794 C CA . TYR A 1 100 ? 17.311 0.521 -15.411 1.00 93.81 100 TYR A CA 1
ATOM 795 C C . TYR A 1 100 ? 16.964 -0.418 -14.256 1.00 93.81 100 TYR A C 1
ATOM 797 O O . TYR A 1 100 ? 16.353 -1.472 -14.470 1.00 93.81 100 TYR A O 1
ATOM 805 N N . TYR A 1 101 ? 17.320 -0.005 -13.044 1.00 89.56 101 TYR A N 1
ATOM 806 C CA . TYR A 1 101 ? 16.953 -0.682 -11.806 1.00 89.56 101 TYR A CA 1
ATOM 807 C C . TYR A 1 101 ? 16.040 0.234 -11.012 1.00 89.56 101 TYR A C 1
ATOM 809 O O . TYR A 1 101 ? 16.342 1.413 -10.824 1.00 89.56 101 TYR A O 1
ATOM 817 N N . PHE A 1 102 ? 14.912 -0.299 -10.568 1.00 87.44 102 PHE A N 1
ATOM 818 C CA . PHE A 1 102 ? 13.997 0.428 -9.704 1.00 87.44 102 PHE A CA 1
ATOM 819 C C . PHE A 1 102 ? 13.222 -0.527 -8.817 1.00 87.44 102 PHE A C 1
ATOM 821 O O . PHE A 1 102 ? 13.070 -1.714 -9.107 1.00 87.44 102 PHE A O 1
ATOM 828 N N . MET A 1 103 ? 12.704 0.023 -7.731 1.00 81.38 103 MET A N 1
ATOM 829 C CA . MET A 1 103 ? 11.767 -0.671 -6.867 1.00 81.38 103 MET A CA 1
ATOM 830 C C . MET A 1 103 ? 10.371 -0.233 -7.265 1.00 81.38 103 MET A C 1
ATOM 832 O O . MET A 1 103 ? 10.098 0.959 -7.437 1.00 81.38 103 MET A O 1
ATOM 836 N N . LEU A 1 104 ? 9.471 -1.198 -7.401 1.00 75.12 104 LEU A N 1
ATOM 837 C CA . LEU A 1 104 ? 8.063 -0.863 -7.367 1.00 75.12 104 LEU A CA 1
ATOM 838 C C . LEU A 1 104 ? 7.706 -0.664 -5.902 1.00 75.12 104 LEU A C 1
ATOM 840 O O . LEU A 1 104 ? 7.587 -1.628 -5.156 1.00 75.12 104 LEU A O 1
ATOM 844 N N . GLY A 1 105 ? 7.586 0.597 -5.484 1.00 60.88 105 GLY A N 1
ATOM 845 C CA . GLY A 1 105 ? 7.117 0.901 -4.135 1.00 60.88 105 GLY A CA 1
ATOM 846 C C . GLY A 1 105 ? 5.744 0.264 -3.885 1.00 60.88 105 GLY A C 1
ATOM 847 O O . GLY A 1 105 ? 5.022 -0.024 -4.860 1.00 60.88 105 GLY A O 1
ATOM 848 N N . PRO A 1 106 ? 5.341 0.074 -2.612 1.00 54.84 106 PRO A N 1
ATOM 849 C CA . PRO A 1 106 ? 3.981 -0.348 -2.306 1.00 54.84 106 PRO A CA 1
ATOM 850 C C . PRO A 1 106 ? 3.025 0.554 -3.080 1.00 54.84 106 PRO A C 1
ATOM 852 O O . PRO A 1 106 ? 3.255 1.760 -3.226 1.00 54.84 106 PRO A O 1
ATOM 855 N N . SER A 1 107 ? 1.987 -0.032 -3.685 1.00 51.50 107 SER A N 1
ATOM 856 C CA . SER A 1 107 ? 0.913 0.815 -4.199 1.00 51.50 107 SER A CA 1
ATOM 857 C C . SER A 1 107 ? 0.476 1.690 -3.031 1.00 51.50 107 SER A C 1
ATOM 859 O O . SER A 1 107 ? 0.390 1.190 -1.915 1.00 51.50 107 SER A O 1
ATOM 861 N N . THR A 1 108 ? 0.206 2.978 -3.226 1.00 48.75 108 THR A N 1
ATOM 862 C CA . THR A 1 108 ? -0.435 3.751 -2.150 1.00 48.75 108 THR A CA 1
ATOM 863 C C . THR A 1 108 ? -1.773 3.118 -1.741 1.00 48.75 108 THR A C 1
ATOM 865 O O . THR A 1 108 ? -2.232 3.346 -0.628 1.00 48.75 108 THR A O 1
ATOM 868 N N . ALA A 1 109 ? -2.354 2.273 -2.606 1.00 52.97 109 ALA A N 1
ATOM 869 C CA . ALA A 1 109 ? -3.490 1.403 -2.312 1.00 52.97 109 ALA A CA 1
ATOM 870 C C . ALA A 1 109 ? -3.173 0.216 -1.374 1.00 52.97 109 ALA A C 1
ATOM 872 O O . ALA A 1 109 ? -4.085 -0.278 -0.723 1.00 52.97 109 ALA A O 1
ATOM 873 N N . ASP A 1 110 ? -1.910 -0.206 -1.280 1.00 66.94 110 ASP A N 1
ATOM 874 C CA . ASP A 1 110 ? -1.469 -1.413 -0.565 1.00 66.94 110 ASP A CA 1
ATOM 875 C C . ASP A 1 110 ? -0.644 -1.093 0.692 1.00 66.94 110 ASP A C 1
ATOM 877 O O . ASP A 1 110 ? 0.094 -1.934 1.204 1.00 66.94 110 ASP A O 1
ATOM 881 N N . ILE A 1 111 ? -0.718 0.141 1.194 1.00 75.62 111 ILE A N 1
ATOM 882 C CA . ILE A 1 111 ? -0.139 0.466 2.499 1.00 75.62 111 ILE A CA 1
ATOM 883 C C . ILE A 1 111 ? -1.079 -0.115 3.556 1.00 75.62 111 ILE A C 1
ATOM 885 O O . ILE A 1 111 ? -2.260 0.265 3.569 1.00 75.62 111 ILE A O 1
ATOM 889 N N . PRO A 1 112 ? -0.597 -1.005 4.447 1.00 83.50 112 PRO A N 1
ATOM 890 C CA . PRO A 1 112 ? -1.435 -1.511 5.510 1.00 83.50 112 PRO A CA 1
ATOM 891 C C . PRO A 1 112 ? -1.990 -0.370 6.344 1.00 83.50 112 PRO A C 1
ATOM 893 O O . PRO A 1 112 ? -1.278 0.561 6.721 1.00 83.50 112 PRO A O 1
ATOM 896 N N . HIS A 1 113 ? -3.289 -0.417 6.578 1.00 87.50 113 HIS A N 1
ATOM 897 C CA . HIS A 1 113 ? -3.984 0.585 7.361 1.00 87.50 113 HIS A CA 1
ATOM 898 C C . HIS A 1 113 ? -5.302 0.013 7.857 1.00 87.50 113 HIS A C 1
ATOM 900 O O . HIS A 1 113 ? -5.844 -0.941 7.301 1.00 87.50 113 HIS A O 1
ATOM 906 N N . ILE A 1 114 ? -5.836 0.657 8.879 1.00 94.12 114 ILE A N 1
ATOM 907 C CA . ILE A 1 114 ? -7.202 0.485 9.342 1.00 94.12 114 ILE A CA 1
ATOM 908 C C . ILE A 1 114 ? -7.760 1.881 9.605 1.00 94.12 114 ILE A C 1
ATOM 910 O O . ILE A 1 114 ? -7.032 2.750 10.082 1.00 94.12 114 ILE A O 1
ATOM 914 N N . SER A 1 115 ? -9.017 2.103 9.242 1.00 94.50 115 SER A N 1
ATOM 915 C CA . SER A 1 115 ? -9.743 3.337 9.513 1.00 94.50 115 SER A CA 1
ATOM 916 C C . SER A 1 115 ? -11.175 3.016 9.920 1.00 94.50 115 SER A C 1
ATOM 918 O O . SER A 1 115 ? -11.865 2.246 9.247 1.00 94.50 115 SER A O 1
ATOM 920 N N . LEU A 1 116 ? -11.619 3.613 11.017 1.00 95.94 116 LEU A N 1
ATOM 921 C CA . LEU A 1 116 ? -12.993 3.595 11.491 1.00 95.94 116 LEU A CA 1
ATOM 922 C C . LEU A 1 116 ? -13.763 4.762 10.863 1.00 95.94 116 LEU A C 1
ATOM 924 O O . LEU A 1 116 ? -13.230 5.855 10.675 1.00 95.94 116 LEU A O 1
ATOM 928 N N . ALA A 1 117 ? -15.031 4.535 10.531 1.00 95.50 117 ALA A N 1
ATOM 929 C CA . ALA A 1 117 ? -15.933 5.606 10.111 1.00 95.50 117 ALA A CA 1
ATOM 930 C C . ALA A 1 117 ? -16.355 6.472 11.309 1.00 95.50 117 ALA A C 1
ATOM 932 O O . ALA A 1 117 ? -16.596 7.673 11.164 1.00 95.50 117 ALA A O 1
ATOM 933 N N . ASP A 1 118 ? -16.411 5.854 12.489 1.00 94.44 118 ASP A N 1
ATOM 934 C CA . ASP A 1 118 ? -16.858 6.461 13.732 1.00 94.44 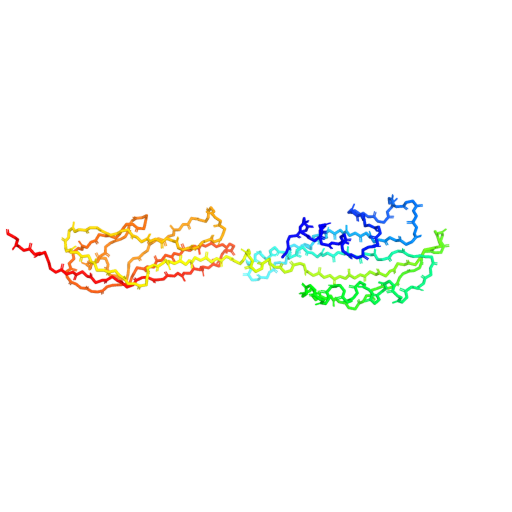118 ASP A CA 1
ATOM 935 C C . ASP A 1 118 ? -15.655 6.941 14.550 1.00 94.44 118 ASP A C 1
ATOM 937 O O . ASP A 1 118 ? -14.817 6.156 14.989 1.00 94.44 118 ASP A O 1
ATOM 941 N N . SER A 1 119 ? -15.574 8.254 14.767 1.00 93.56 119 SER A N 1
ATOM 942 C CA . SER A 1 119 ? -14.570 8.861 15.656 1.00 93.56 119 SER A CA 1
ATOM 943 C C . SER A 1 119 ? -15.069 9.009 17.096 1.00 93.56 119 SER A C 1
ATOM 945 O O . SER A 1 119 ? -14.265 9.106 18.029 1.00 93.56 119 SER A O 1
ATOM 947 N N . ALA A 1 120 ? -16.392 9.013 17.284 1.00 96.44 120 ALA A N 1
ATOM 948 C CA . ALA A 1 120 ? -17.037 9.015 18.586 1.00 96.44 120 ALA A CA 1
ATOM 949 C C . ALA A 1 120 ? -18.428 8.363 18.538 1.00 96.44 120 ALA A C 1
ATOM 951 O O . ALA A 1 120 ? -19.169 8.567 17.576 1.00 96.44 120 ALA A O 1
ATOM 952 N N . VAL A 1 121 ? -18.793 7.646 19.601 1.00 97.06 121 VAL A N 1
ATOM 953 C CA . VAL A 1 121 ? -20.097 6.990 19.783 1.00 97.06 121 VAL A CA 1
ATOM 954 C C . VAL A 1 121 ? -20.597 7.207 21.214 1.00 97.06 121 VAL A C 1
ATOM 956 O O . VAL A 1 121 ? -19.804 7.279 22.154 1.00 97.06 121 VAL A O 1
ATOM 959 N N . SER A 1 122 ? -21.918 7.310 21.374 1.00 97.00 122 SER A N 1
ATOM 960 C CA . SER A 1 122 ? -22.594 7.288 22.674 1.00 97.00 122 SER A CA 1
ATOM 961 C C . SER A 1 122 ? -23.405 6.003 22.794 1.00 97.00 122 SER A C 1
ATOM 963 O O . SER A 1 122 ? -24.092 5.640 21.841 1.00 97.00 122 SER A O 1
ATOM 965 N N . VAL A 1 123 ? -23.335 5.342 23.945 1.00 96.94 123 VAL A N 1
ATOM 966 C CA . VAL A 1 123 ? -24.081 4.112 24.248 1.00 96.94 123 VAL A CA 1
ATOM 967 C C . VAL A 1 123 ? -24.623 4.199 25.675 1.00 96.94 123 VAL A C 1
ATOM 969 O O . VAL A 1 123 ? -23.972 4.789 26.534 1.00 96.94 123 VAL A O 1
ATOM 972 N N . GLU A 1 124 ? -25.818 3.680 25.935 1.00 97.06 124 GLU A N 1
ATOM 973 C CA . GLU A 1 124 ? -26.337 3.585 27.306 1.00 97.06 124 GLU A CA 1
ATOM 974 C C . GLU A 1 124 ? -25.704 2.390 28.037 1.00 97.06 124 GLU A C 1
ATOM 976 O O . GLU A 1 124 ? -25.160 1.471 27.416 1.00 97.06 124 GLU A O 1
ATOM 981 N N . GLU A 1 125 ? -25.718 2.411 29.368 1.00 95.56 125 GLU A N 1
ATOM 982 C CA . GLU A 1 125 ? -25.320 1.250 30.167 1.00 95.56 125 GLU A CA 1
ATOM 983 C C . GLU A 1 125 ? -26.130 0.009 29.763 1.00 95.56 125 GLU A C 1
ATOM 985 O O . GLU A 1 125 ? -27.340 0.074 29.566 1.00 95.56 125 GLU A O 1
ATOM 990 N N . ASN A 1 126 ? -25.450 -1.135 29.653 1.00 94.31 126 ASN A N 1
ATOM 991 C CA . ASN A 1 126 ? -25.981 -2.427 29.201 1.00 94.31 126 ASN A CA 1
ATOM 992 C C . ASN A 1 126 ? -26.427 -2.492 27.729 1.00 94.31 126 ASN A C 1
ATOM 994 O O . ASN A 1 126 ? -26.792 -3.575 27.259 1.00 94.31 126 ASN A O 1
ATOM 998 N N . ASP A 1 127 ? -26.347 -1.385 26.993 1.00 97.00 127 ASP A N 1
ATOM 999 C CA . ASP A 1 127 ? -26.648 -1.323 25.569 1.00 97.00 127 ASP A CA 1
ATOM 1000 C C . ASP A 1 127 ? -25.396 -1.530 24.706 1.00 97.00 127 ASP A C 1
ATOM 1002 O O . ASP A 1 127 ? -24.255 -1.591 25.185 1.00 97.00 127 ASP A O 1
ATOM 1006 N N . THR A 1 128 ? -25.613 -1.674 23.395 1.00 97.12 128 THR A N 1
ATOM 1007 C CA . THR A 1 128 ? -24.540 -1.953 22.433 1.00 97.12 128 THR A CA 1
ATOM 1008 C C . THR A 1 128 ? -24.533 -0.989 21.256 1.00 97.12 128 THR A C 1
ATOM 1010 O O . THR A 1 128 ? -25.574 -0.493 20.826 1.00 97.12 128 THR A O 1
ATOM 1013 N N . ALA A 1 129 ? -23.343 -0.751 20.709 1.00 97.12 129 ALA A N 1
ATOM 1014 C CA . ALA A 1 129 ? -23.148 0.013 19.485 1.00 97.12 129 ALA A CA 1
ATOM 1015 C C . ALA A 1 129 ? -22.098 -0.660 18.592 1.00 97.12 129 ALA A C 1
ATOM 1017 O O . ALA A 1 129 ? -21.053 -1.098 19.070 1.00 97.12 129 ALA A O 1
ATOM 1018 N N . GLU A 1 130 ? -22.356 -0.733 17.289 1.00 97.19 130 GLU A N 1
ATOM 1019 C CA . GLU A 1 130 ? -21.403 -1.278 16.319 1.00 97.19 130 GLU A CA 1
ATOM 1020 C C . GLU A 1 130 ? -20.500 -0.171 15.764 1.00 97.19 130 GLU A C 1
ATOM 1022 O O . GLU A 1 130 ? -20.979 0.884 15.348 1.00 97.19 130 GLU A O 1
ATOM 1027 N N . LEU A 1 131 ? -19.192 -0.426 15.729 1.00 97.25 131 LEU A N 1
ATOM 1028 C CA . LEU A 1 131 ? -18.213 0.430 15.067 1.00 97.25 131 LEU A CA 1
ATOM 1029 C C . LEU A 1 131 ? -18.038 0.001 13.613 1.00 97.25 131 LEU A C 1
ATOM 1031 O O . LEU A 1 131 ? -17.778 -1.168 13.315 1.00 97.25 131 LEU A O 1
ATOM 1035 N N . THR A 1 132 ? -18.120 0.964 12.701 1.00 96.06 132 THR A N 1
ATOM 1036 C CA . THR A 1 132 ? -17.989 0.708 11.266 1.00 96.06 132 THR A CA 1
ATOM 1037 C C . THR A 1 132 ? -16.545 0.897 10.813 1.00 96.06 132 THR A C 1
ATOM 1039 O O . THR A 1 132 ? -15.929 1.932 11.061 1.00 96.06 132 THR A O 1
ATOM 1042 N N . ILE A 1 133 ? -16.000 -0.075 10.081 1.00 96.19 133 ILE A N 1
ATOM 1043 C CA . ILE A 1 133 ? -14.697 0.058 9.413 1.00 96.19 133 ILE A CA 1
ATOM 1044 C C . ILE A 1 133 ? -14.911 0.805 8.094 1.00 96.19 133 ILE A C 1
ATOM 1046 O O . ILE A 1 133 ? -15.598 0.311 7.200 1.00 96.19 133 ILE A O 1
ATOM 1050 N N . ALA A 1 134 ? -14.317 1.991 7.965 1.00 93.81 134 ALA A N 1
ATOM 1051 C CA . ALA A 1 134 ? -14.336 2.772 6.732 1.00 93.81 134 ALA A CA 1
ATOM 1052 C C . ALA A 1 134 ? -13.429 2.149 5.663 1.00 93.81 134 ALA A C 1
ATOM 1054 O O . ALA A 1 134 ? -13.825 2.025 4.502 1.00 93.81 134 ALA A O 1
ATOM 1055 N N . SER A 1 135 ? -12.216 1.746 6.050 1.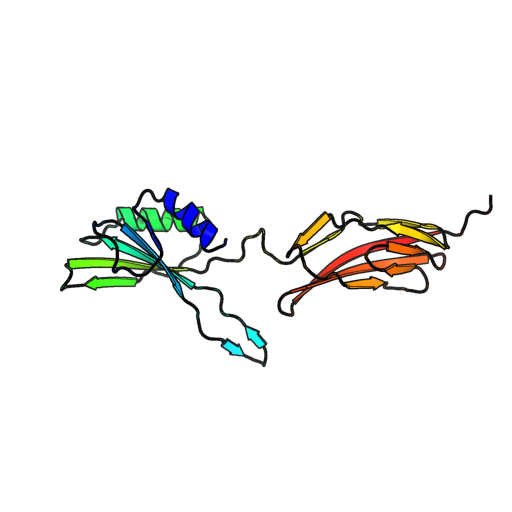00 92.06 135 SER A N 1
ATOM 1056 C CA . SER A 1 135 ? -11.279 1.051 5.168 1.00 92.06 135 SER A CA 1
ATOM 1057 C C . SER A 1 135 ? -10.269 0.220 5.955 1.00 92.06 135 SER A C 1
ATOM 1059 O O . SER A 1 135 ? -9.898 0.557 7.079 1.00 92.06 135 SER A O 1
ATOM 1061 N N . VAL A 1 136 ? -9.817 -0.882 5.360 1.00 93.94 136 VAL A N 1
ATOM 1062 C CA . VAL A 1 136 ? -8.747 -1.719 5.907 1.00 93.94 136 VAL A CA 1
ATOM 1063 C C . VAL A 1 136 ? -7.954 -2.347 4.766 1.00 93.94 136 VAL A C 1
ATOM 1065 O O . VAL A 1 136 ? -8.531 -2.777 3.763 1.00 93.94 136 VAL A O 1
ATOM 1068 N N . PHE A 1 137 ? -6.634 -2.391 4.915 1.00 84.81 137 PHE A N 1
ATOM 1069 C CA . PHE A 1 137 ? -5.744 -3.127 4.027 1.00 84.81 137 PHE A CA 1
ATOM 1070 C C . PHE A 1 137 ? -4.686 -3.885 4.846 1.00 84.81 137 PHE A C 1
ATOM 1072 O O . PHE A 1 137 ? -4.097 -3.284 5.749 1.00 84.81 137 PHE A O 1
ATOM 1079 N N . PRO A 1 138 ? -4.397 -5.162 4.532 1.00 86.56 138 PRO A N 1
ATOM 1080 C CA . PRO A 1 138 ? -5.078 -6.001 3.543 1.00 86.56 138 PRO A CA 1
ATOM 1081 C C . PRO A 1 138 ? -6.533 -6.298 3.947 1.00 86.56 138 PRO A C 1
ATOM 1083 O O . PRO A 1 138 ? -6.898 -6.200 5.116 1.00 86.56 138 PRO A O 1
ATOM 1086 N N . ALA A 1 139 ? -7.390 -6.614 2.972 1.00 86.50 139 ALA A N 1
ATOM 1087 C CA . ALA A 1 139 ? -8.835 -6.754 3.198 1.00 86.50 139 ALA A CA 1
ATOM 1088 C C . ALA A 1 139 ? -9.206 -7.921 4.138 1.00 86.50 139 ALA A C 1
ATOM 1090 O O . ALA A 1 139 ? -10.287 -7.927 4.721 1.00 86.50 139 ALA A O 1
ATOM 1091 N N . ASP A 1 140 ? -8.317 -8.902 4.278 1.00 88.12 140 ASP A N 1
ATOM 1092 C CA . ASP A 1 140 ? -8.431 -10.068 5.153 1.00 88.12 140 ASP A CA 1
ATOM 1093 C C . ASP A 1 140 ? -7.605 -9.934 6.446 1.00 88.12 140 ASP A C 1
ATOM 1095 O O . ASP A 1 140 ? -7.410 -10.919 7.163 1.00 88.12 140 ASP A O 1
ATOM 1099 N N . ALA A 1 141 ? -7.126 -8.726 6.770 1.00 90.31 141 ALA A N 1
ATOM 1100 C CA . ALA A 1 141 ? -6.392 -8.476 8.003 1.00 90.31 141 ALA A CA 1
ATOM 1101 C C . ALA A 1 141 ? -7.230 -8.839 9.239 1.00 90.31 141 ALA A C 1
ATOM 1103 O O . ALA A 1 141 ? -8.373 -8.408 9.398 1.00 90.31 141 ALA A O 1
ATOM 1104 N N . ALA A 1 142 ? -6.630 -9.595 10.160 1.00 95.00 142 ALA A N 1
ATOM 1105 C CA . ALA A 1 142 ? -7.235 -9.864 11.456 1.00 95.00 142 ALA A CA 1
ATOM 1106 C C . ALA A 1 142 ? -7.192 -8.599 12.326 1.00 95.00 142 ALA A C 1
ATOM 1108 O O . ALA A 1 142 ? -6.114 -8.090 12.642 1.00 95.00 142 ALA A O 1
ATOM 1109 N N . ILE A 1 143 ? -8.367 -8.113 12.727 1.00 97.12 143 ILE A N 1
ATOM 1110 C CA . ILE A 1 143 ? -8.507 -6.902 13.538 1.00 97.12 143 ILE A CA 1
ATOM 1111 C C . ILE A 1 143 ? -8.550 -7.280 15.016 1.00 97.12 143 ILE A C 1
ATOM 1113 O O . ILE A 1 143 ? -9.386 -8.071 15.451 1.00 97.12 143 ILE A O 1
ATOM 1117 N N . THR A 1 144 ? -7.653 -6.685 15.793 1.00 97.25 144 THR A N 1
ATOM 1118 C CA . THR A 1 144 ? -7.621 -6.785 17.252 1.00 97.25 144 THR A CA 1
ATOM 1119 C C . THR A 1 144 ? -8.262 -5.545 17.857 1.00 97.25 144 THR A C 1
ATOM 1121 O O . THR A 1 144 ? -7.813 -4.425 17.600 1.00 97.25 144 THR A O 1
ATOM 1124 N N . TRP A 1 145 ? -9.287 -5.765 18.676 1.00 97.69 145 TRP A N 1
ATOM 1125 C CA . TRP A 1 145 ? -10.025 -4.725 19.383 1.00 97.69 145 TRP A CA 1
ATOM 1126 C C . TRP A 1 145 ? -9.610 -4.669 20.851 1.00 97.69 145 TRP A C 1
ATOM 1128 O O . TRP A 1 145 ? -9.501 -5.709 21.501 1.00 97.69 145 TRP A O 1
ATOM 1138 N N . THR A 1 146 ? -9.391 -3.469 21.385 1.00 97.44 146 THR A N 1
ATOM 1139 C CA . THR A 1 146 ? -9.112 -3.268 22.814 1.00 97.44 146 THR A CA 1
ATOM 1140 C C . THR A 1 146 ? -9.794 -2.010 23.341 1.00 97.44 146 THR A C 1
ATOM 1142 O O . THR A 1 146 ? -9.991 -1.045 22.609 1.00 97.44 146 THR A O 1
ATOM 1145 N N . SER A 1 147 ? -10.149 -2.015 24.627 1.00 97.94 147 SER A N 1
ATOM 1146 C CA . SER A 1 147 ? -10.658 -0.838 25.337 1.00 97.94 147 SER A CA 1
ATOM 1147 C C . SER A 1 147 ? -9.577 -0.255 26.243 1.00 97.94 147 SER A C 1
ATOM 1149 O O . SER A 1 147 ? -8.846 -1.001 26.900 1.00 97.94 147 SER A O 1
ATOM 1151 N N . SER A 1 148 ? -9.481 1.077 26.302 1.00 97.94 148 SER A N 1
ATOM 1152 C CA . SER A 1 148 ? -8.644 1.777 27.283 1.00 97.94 148 SER A CA 1
ATOM 1153 C C . SER A 1 148 ? -9.156 1.600 28.712 1.00 97.94 148 SER A C 1
ATOM 1155 O O . SER A 1 148 ? -8.374 1.729 29.651 1.00 97.94 148 SER A O 1
ATOM 1157 N N . ASP A 1 149 ? -10.462 1.371 28.871 1.00 97.38 149 ASP A N 1
ATOM 1158 C CA . ASP A 1 149 ? -11.119 1.174 30.160 1.00 97.38 149 ASP A CA 1
ATOM 1159 C C . ASP A 1 149 ? -12.304 0.194 30.025 1.00 97.38 149 ASP A C 1
ATOM 1161 O O . ASP A 1 149 ? -13.433 0.610 29.751 1.00 97.38 149 ASP A O 1
ATOM 1165 N N . PRO A 1 150 ? -12.054 -1.114 30.225 1.00 96.06 150 PRO A N 1
ATOM 1166 C CA . PRO A 1 150 ? -13.081 -2.158 30.225 1.00 96.06 150 PRO A CA 1
ATOM 1167 C C . PRO A 1 150 ? -14.177 -1.996 31.284 1.00 96.06 150 PRO A C 1
ATOM 1169 O O . PRO A 1 150 ? -15.188 -2.687 31.200 1.00 96.06 150 PRO A O 1
ATOM 1172 N N . PHE A 1 151 ? -13.984 -1.142 32.300 1.00 96.38 151 PHE A N 1
ATOM 1173 C CA . PHE A 1 151 ? -15.040 -0.848 33.272 1.00 96.38 151 PHE A CA 1
ATOM 1174 C C . PHE A 1 151 ? -16.055 0.152 32.725 1.00 96.38 151 PHE A C 1
ATOM 1176 O O . PHE A 1 151 ? -17.201 0.122 33.154 1.00 96.38 151 PHE A O 1
ATOM 1183 N N . ALA A 1 152 ? -15.652 1.023 31.799 1.00 96.62 152 ALA A N 1
ATOM 1184 C CA . ALA A 1 152 ? -16.571 1.926 31.120 1.00 96.62 152 ALA A CA 1
ATOM 1185 C C . ALA A 1 152 ? -17.257 1.21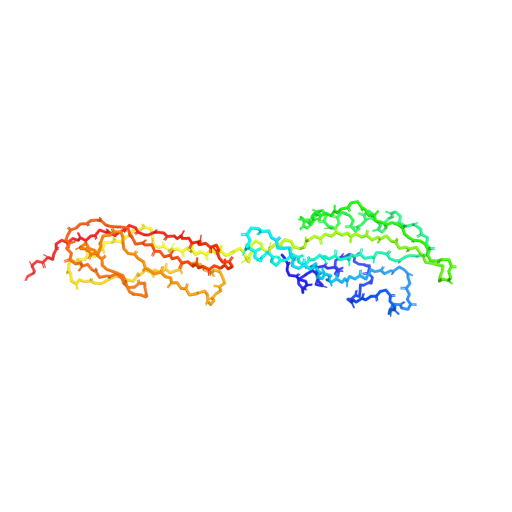1 29.950 1.00 96.62 152 ALA A C 1
ATOM 1187 O O . ALA A 1 152 ? -18.481 1.159 29.906 1.00 96.62 152 ALA A O 1
ATOM 1188 N N . ALA A 1 153 ? -16.486 0.615 29.034 1.00 97.75 153 ALA A N 1
ATOM 1189 C CA . ALA A 1 153 ? -17.038 -0.160 27.925 1.00 97.75 153 ALA A CA 1
ATOM 1190 C C . ALA A 1 153 ? -16.096 -1.278 27.461 1.00 97.75 153 ALA A C 1
ATOM 1192 O O . ALA A 1 153 ? -14.871 -1.103 27.397 1.00 97.75 153 ALA A O 1
ATOM 1193 N N . ASN A 1 154 ? -16.684 -2.405 27.059 1.00 97.62 154 ASN A N 1
ATOM 1194 C CA . ASN A 1 154 ? -15.997 -3.520 26.409 1.00 97.62 154 ASN A CA 1
ATOM 1195 C C . ASN A 1 154 ? -16.221 -3.502 24.896 1.00 97.62 154 ASN A C 1
ATOM 1197 O O . ASN A 1 154 ? -17.172 -2.902 24.405 1.00 97.62 154 ASN A O 1
ATOM 1201 N N . VAL A 1 155 ? -15.339 -4.166 24.147 1.00 97.88 155 VAL A N 1
ATOM 1202 C CA . VAL A 1 155 ? -15.471 -4.323 22.695 1.00 97.88 155 VAL A CA 1
ATOM 1203 C C . VAL A 1 155 ? -15.158 -5.755 22.279 1.00 97.88 155 VAL A C 1
ATOM 1205 O O . VAL A 1 155 ? -14.128 -6.312 22.658 1.00 97.88 155 VAL A O 1
ATOM 1208 N N . GLU A 1 156 ? -16.025 -6.339 21.459 1.00 96.88 156 GLU A N 1
ATOM 1209 C CA . GLU A 1 156 ? -15.819 -7.650 20.851 1.00 96.88 156 GLU A CA 1
ATOM 1210 C C . GLU A 1 156 ? -16.243 -7.601 19.381 1.00 96.88 156 GLU A C 1
ATOM 1212 O O . GLU A 1 156 ? -17.367 -7.234 19.056 1.00 96.88 156 GLU A O 1
ATOM 1217 N N . ASN A 1 157 ? -15.327 -7.943 18.468 1.00 94.81 157 ASN A N 1
ATOM 1218 C CA . ASN A 1 157 ? -15.573 -7.945 17.017 1.00 94.81 157 ASN A CA 1
ATOM 1219 C C . ASN A 1 157 ? -16.195 -6.637 16.476 1.00 94.81 157 ASN A C 1
ATOM 1221 O O . ASN A 1 157 ? -17.040 -6.673 15.587 1.00 94.81 157 ASN A O 1
ATOM 1225 N N . GLY A 1 158 ? -15.790 -5.484 17.018 1.00 95.25 158 GLY A N 1
ATOM 1226 C CA . GLY A 1 158 ? -16.320 -4.168 16.637 1.00 95.25 158 GLY A CA 1
ATOM 1227 C C . GLY A 1 158 ? -17.657 -3.799 17.284 1.00 95.25 158 GLY A C 1
ATOM 1228 O O . GLY A 1 158 ? -18.130 -2.687 17.083 1.00 95.25 158 GLY A O 1
ATOM 1229 N N . THR A 1 159 ? -18.247 -4.680 18.093 1.00 97.88 159 THR A N 1
ATOM 1230 C CA . THR A 1 159 ? -19.421 -4.366 18.918 1.00 97.88 159 THR A CA 1
ATOM 1231 C C . THR A 1 159 ? -18.962 -3.862 20.277 1.00 97.88 159 THR A C 1
ATOM 1233 O O . THR A 1 159 ? -18.294 -4.584 21.017 1.00 97.88 159 THR A O 1
ATOM 1236 N N . VAL A 1 160 ? -19.311 -2.624 20.602 1.00 98.00 160 VAL A N 1
ATOM 1237 C CA . VAL A 1 160 ? -19.065 -1.992 21.898 1.00 98.00 160 VAL A CA 1
ATOM 1238 C C . VAL A 1 160 ? -20.251 -2.262 22.814 1.00 98.00 160 VAL A C 1
ATOM 1240 O O . VAL A 1 160 ? -21.390 -2.103 22.390 1.00 98.00 160 VAL A O 1
ATOM 1243 N N . THR A 1 161 ? -19.987 -2.650 24.058 1.00 97.94 161 THR A N 1
ATOM 1244 C CA . THR A 1 161 ? -20.991 -2.805 25.124 1.00 97.94 161 THR A CA 1
ATOM 1245 C C . THR A 1 161 ? -20.702 -1.796 26.228 1.00 97.94 161 THR A C 1
ATOM 1247 O O . THR A 1 161 ? -19.573 -1.754 26.726 1.00 97.94 161 THR A O 1
ATOM 1250 N N . GLY A 1 162 ? -21.691 -0.971 26.581 1.00 97.50 162 GLY A N 1
ATOM 1251 C CA . GLY A 1 162 ? -21.590 -0.030 27.696 1.00 97.50 162 GLY A CA 1
ATOM 1252 C C . GLY A 1 162 ? -21.706 -0.758 29.034 1.00 97.50 162 GLY A C 1
ATOM 1253 O O . GLY A 1 162 ? -22.668 -1.483 29.253 1.00 97.50 162 GLY A O 1
ATOM 1254 N N . GLU A 1 163 ? -20.739 -0.575 29.930 1.00 96.62 163 GLU A N 1
ATOM 1255 C CA . GLU A 1 163 ? -20.695 -1.272 31.226 1.00 96.62 163 GLU A CA 1
ATOM 1256 C C . GLU A 1 163 ? -21.027 -0.330 32.384 1.00 96.62 163 GLU A C 1
ATOM 1258 O O . GLU A 1 163 ? -21.844 -0.661 33.236 1.00 96.62 163 GLU A O 1
ATOM 1263 N N . ASN A 1 164 ? -20.385 0.842 32.430 1.00 96.62 164 ASN A N 1
ATOM 1264 C CA . ASN A 1 164 ? -20.656 1.881 33.424 1.00 96.62 164 ASN A CA 1
ATOM 1265 C C . ASN A 1 164 ? -20.490 3.265 32.793 1.00 96.62 164 ASN A C 1
ATOM 1267 O O . ASN A 1 164 ? -19.612 3.467 31.947 1.00 96.62 164 ASN A O 1
ATOM 1271 N N . ALA A 1 165 ? -21.272 4.234 33.263 1.00 96.06 165 ALA A N 1
ATOM 1272 C CA . ALA A 1 165 ? -21.209 5.616 32.825 1.00 96.06 165 ALA A CA 1
ATOM 1273 C C . ALA A 1 165 ? -19.775 6.160 32.916 1.00 96.06 165 ALA A C 1
ATOM 1275 O O . ALA A 1 165 ? -19.104 6.094 33.952 1.00 96.06 165 ALA A O 1
ATOM 1276 N N . GLY A 1 166 ? -19.283 6.704 31.807 1.00 96.56 166 GLY A N 1
ATOM 1277 C CA . GLY A 1 166 ? -17.868 7.016 31.676 1.00 96.56 166 GLY A CA 1
ATOM 1278 C C . GLY A 1 166 ? -17.458 7.339 30.251 1.00 96.56 166 GLY A C 1
ATOM 1279 O O . GLY A 1 166 ? -18.276 7.483 29.345 1.00 96.56 166 GLY A O 1
ATOM 1280 N N . THR A 1 167 ? -16.158 7.511 30.037 1.00 97.50 167 THR A N 1
ATOM 1281 C CA . THR A 1 167 ? -15.602 7.723 28.698 1.00 97.50 167 THR A CA 1
ATOM 1282 C C . THR A 1 167 ? -14.331 6.911 28.544 1.00 97.50 167 THR A C 1
ATOM 1284 O O . THR A 1 167 ? -13.437 6.997 29.385 1.00 97.50 167 THR A O 1
ATOM 1287 N N . CYS A 1 168 ? -14.238 6.154 27.456 1.00 97.44 168 CYS A N 1
ATOM 1288 C CA . CYS A 1 168 ? -13.073 5.348 27.116 1.00 97.44 168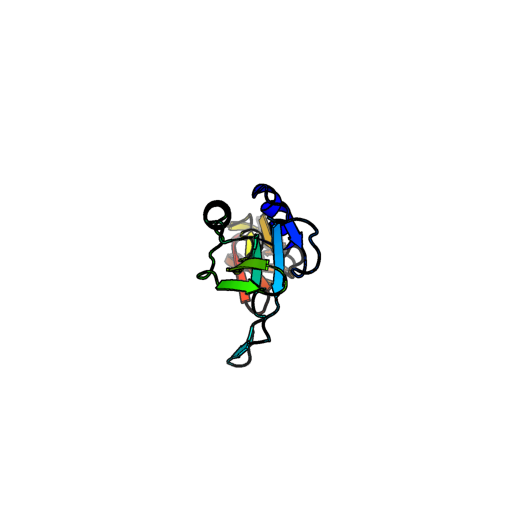 CYS A CA 1
ATOM 1289 C C . CYS A 1 168 ? -12.730 5.472 25.630 1.00 97.44 168 CYS A C 1
ATOM 1291 O O . CYS A 1 168 ? -13.485 6.030 24.834 1.00 97.44 168 CYS A O 1
ATOM 1293 N N . ILE A 1 169 ? -11.565 4.957 25.253 1.00 97.81 169 ILE A N 1
ATOM 1294 C CA . ILE A 1 169 ? -11.118 4.872 23.867 1.00 97.81 169 ILE A CA 1
ATOM 1295 C C . ILE A 1 169 ? -11.110 3.403 23.471 1.00 97.81 169 ILE A C 1
ATOM 1297 O O . ILE A 1 169 ? -10.496 2.575 24.144 1.00 97.81 169 ILE A O 1
ATOM 1301 N N . ILE A 1 170 ? -11.773 3.098 22.365 1.00 98.31 170 ILE A N 1
ATOM 1302 C CA . ILE A 1 170 ? -11.685 1.803 21.705 1.00 98.31 170 ILE A CA 1
ATOM 1303 C C . ILE A 1 170 ? -10.609 1.883 20.627 1.00 98.31 170 ILE A C 1
ATOM 1305 O O . ILE A 1 170 ? -10.614 2.807 19.813 1.00 98.31 170 ILE A O 1
ATOM 1309 N N . TYR A 1 171 ? -9.696 0.916 20.620 1.00 96.88 171 TYR A N 1
ATOM 1310 C CA . TYR A 1 171 ? -8.641 0.770 19.622 1.00 96.88 171 TYR A CA 1
ATOM 1311 C C . TYR A 1 171 ? -8.977 -0.391 18.690 1.00 96.88 171 TYR A C 1
ATOM 1313 O O . TYR A 1 171 ? -9.242 -1.503 19.152 1.00 96.88 171 TYR A O 1
ATOM 1321 N N . ALA A 1 172 ? -8.900 -0.146 17.386 1.00 97.00 172 ALA A N 1
ATOM 1322 C CA . ALA A 1 172 ? -8.914 -1.170 16.352 1.00 97.00 172 ALA A CA 1
ATOM 1323 C C . ALA A 1 172 ? -7.514 -1.253 15.747 1.00 97.00 172 ALA A C 1
ATOM 1325 O O . ALA A 1 172 ? -6.975 -0.239 15.303 1.00 97.00 172 ALA A O 1
ATOM 1326 N N . SER A 1 173 ? -6.907 -2.437 15.738 1.00 94.62 173 SER A N 1
ATOM 1327 C CA . SER A 1 173 ? -5.529 -2.608 15.272 1.00 94.62 173 SER A CA 1
ATOM 1328 C C . SER A 1 173 ? -5.357 -3.804 14.351 1.00 94.62 173 SER A C 1
ATOM 1330 O O . SER A 1 173 ? -6.004 -4.833 14.527 1.00 94.62 173 SER A O 1
ATOM 1332 N N . ILE A 1 174 ? -4.451 -3.679 13.387 1.00 93.88 174 ILE A N 1
ATOM 1333 C CA . ILE A 1 174 ? -3.991 -4.779 12.536 1.00 93.88 174 ILE A CA 1
ATOM 1334 C C . ILE A 1 174 ? -2.475 -4.906 12.654 1.00 93.88 174 ILE A C 1
ATOM 1336 O O . ILE A 1 174 ? -1.770 -3.913 12.842 1.00 93.88 174 ILE A O 1
ATOM 1340 N N . THR A 1 175 ? -1.971 -6.133 12.538 1.00 86.94 175 THR A N 1
ATOM 1341 C CA . THR A 1 175 ? -0.531 -6.396 12.447 1.00 86.94 175 THR A CA 1
ATOM 1342 C C . THR A 1 175 ? -0.215 -6.954 11.074 1.00 86.94 175 THR A C 1
ATOM 1344 O O . THR A 1 175 ? -0.719 -8.016 10.715 1.00 86.94 175 THR A O 1
ATOM 1347 N N . VAL A 1 176 ? 0.634 -6.258 10.325 1.00 81.56 176 VAL A N 1
ATOM 1348 C CA . VAL A 1 176 ? 1.104 -6.699 9.008 1.00 81.56 176 VAL A CA 1
ATOM 1349 C C . VAL A 1 176 ? 2.621 -6.657 9.021 1.00 81.56 176 VAL A C 1
ATOM 1351 O O . VAL A 1 176 ? 3.210 -5.642 9.383 1.00 81.56 176 VAL A O 1
ATOM 1354 N N . ASP A 1 177 ? 3.248 -7.797 8.732 1.00 77.56 177 ASP A N 1
ATOM 1355 C CA . ASP A 1 177 ? 4.708 -7.961 8.706 1.00 77.56 177 ASP A CA 1
ATOM 1356 C C . ASP A 1 177 ? 5.433 -7.456 9.970 1.00 77.56 177 ASP A C 1
ATOM 1358 O O . ASP A 1 177 ? 6.547 -6.940 9.927 1.00 77.56 177 ASP A O 1
ATOM 1362 N N . GLY A 1 178 ? 4.790 -7.614 11.132 1.00 77.94 178 GLY A N 1
ATOM 1363 C CA . GLY A 1 178 ? 5.325 -7.200 12.433 1.00 77.94 178 GLY A CA 1
ATOM 1364 C C . GLY A 1 178 ? 5.153 -5.713 12.764 1.00 77.94 178 GLY A C 1
ATOM 1365 O O . GLY A 1 178 ? 5.482 -5.309 13.879 1.00 77.94 178 GLY A O 1
ATOM 1366 N N . ALA A 1 179 ? 4.602 -4.911 11.850 1.00 76.88 179 ALA A N 1
ATOM 1367 C CA . ALA A 1 179 ? 4.196 -3.535 12.109 1.00 76.88 179 ALA A CA 1
ATOM 1368 C C . ALA A 1 179 ? 2.725 -3.476 12.547 1.00 76.88 179 ALA A C 1
ATOM 1370 O O . ALA A 1 179 ? 1.872 -4.169 11.991 1.00 76.88 179 ALA A O 1
ATOM 1371 N N . VAL A 1 180 ? 2.431 -2.640 13.547 1.00 84.88 180 VAL A N 1
ATOM 1372 C CA . VAL A 1 180 ? 1.076 -2.434 14.078 1.00 84.88 180 VAL A CA 1
ATOM 1373 C C . VAL A 1 180 ? 0.507 -1.126 13.539 1.00 84.88 180 VAL A C 1
ATOM 1375 O O . VAL A 1 180 ? 1.146 -0.079 13.651 1.00 84.88 180 VAL A O 1
ATOM 1378 N N . TYR A 1 181 ? -0.709 -1.194 13.005 1.00 89.19 181 TYR A N 1
ATOM 1379 C CA . TYR A 1 181 ? -1.483 -0.056 12.517 1.00 89.19 181 TYR A CA 1
ATOM 1380 C C . TYR A 1 181 ? -2.763 0.038 13.331 1.00 89.19 1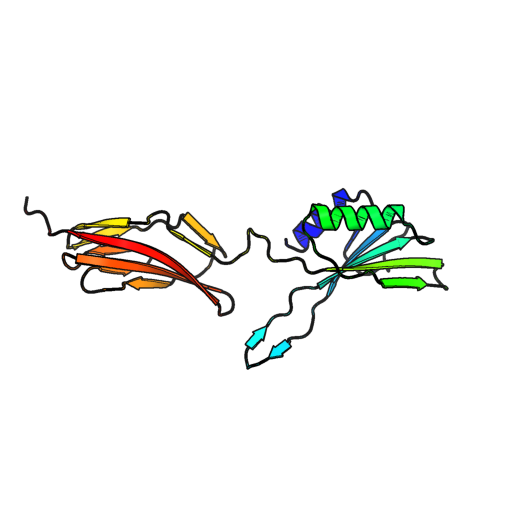81 TYR A C 1
ATOM 1382 O O . TYR A 1 181 ? -3.427 -0.978 13.529 1.00 89.19 181 TYR A O 1
ATOM 1390 N N . THR A 1 182 ? -3.105 1.237 13.795 1.00 92.81 182 THR A N 1
ATOM 1391 C CA . THR A 1 182 ? -4.187 1.438 14.762 1.00 92.81 182 THR A CA 1
ATOM 1392 C C . THR A 1 182 ? -5.028 2.648 14.392 1.00 92.81 182 THR A C 1
ATOM 1394 O O . THR A 1 182 ? -4.475 3.684 14.026 1.00 92.81 182 THR A O 1
ATOM 1397 N N . ASP A 1 183 ? -6.339 2.523 14.574 1.00 96.38 183 ASP A N 1
ATOM 1398 C CA . ASP A 1 183 ? -7.278 3.642 14.623 1.00 96.38 183 ASP A CA 1
ATOM 1399 C C . ASP A 1 183 ? -8.131 3.573 15.900 1.00 96.38 183 ASP A C 1
ATOM 1401 O O . ASP A 1 183 ? -8.145 2.553 16.600 1.00 96.38 183 ASP A O 1
ATOM 1405 N N . THR A 1 184 ? -8.796 4.675 16.246 1.00 96.75 184 THR A N 1
ATOM 1406 C CA . THR A 1 184 ? -9.466 4.834 17.542 1.00 96.75 184 THR A CA 1
ATOM 1407 C C . THR A 1 184 ? -10.839 5.478 17.445 1.00 96.75 184 THR A C 1
ATOM 1409 O O . THR A 1 184 ? -11.026 6.424 16.686 1.00 96.75 184 THR A O 1
ATOM 1412 N N . CYS A 1 185 ? -11.755 5.047 18.312 1.00 97.75 185 CYS A N 1
ATOM 1413 C CA . CYS A 1 185 ? -13.054 5.682 18.523 1.00 97.75 185 CYS A CA 1
ATOM 1414 C C . CYS A 1 185 ? -13.229 6.051 20.001 1.00 97.75 185 CYS A C 1
ATOM 1416 O O . CYS A 1 185 ? -12.956 5.241 20.889 1.00 97.75 185 CYS A O 1
ATOM 1418 N N . THR A 1 186 ? -13.707 7.265 20.276 1.00 98.31 186 THR A N 1
ATOM 1419 C CA . THR A 1 186 ? -14.094 7.668 21.638 1.00 98.31 186 THR A CA 1
ATOM 1420 C C . THR A 1 186 ? -15.488 7.137 21.956 1.00 98.31 186 THR A C 1
ATOM 1422 O O . THR A 1 186 ? -16.416 7.344 21.184 1.00 98.31 186 THR A O 1
ATOM 1425 N N . VAL A 1 187 ? -15.666 6.478 23.093 1.00 98.19 187 VAL A N 1
ATOM 1426 C CA . VAL A 1 187 ? -16.972 5.984 23.538 1.00 98.19 187 VAL A CA 1
ATOM 1427 C C . VAL A 1 187 ? -17.368 6.715 24.806 1.00 98.19 187 VAL A C 1
ATOM 1429 O O . VAL A 1 187 ? -16.595 6.760 25.762 1.00 98.19 187 VAL A O 1
ATOM 1432 N N . THR A 1 188 ? -18.575 7.273 24.815 1.00 98.12 188 THR A N 1
ATOM 1433 C CA . THR A 1 188 ? -19.209 7.830 26.010 1.00 98.12 188 THR A CA 1
ATOM 1434 C C . THR A 1 188 ? -20.357 6.924 26.421 1.00 98.12 188 THR A C 1
ATOM 1436 O O . THR A 1 188 ? -21.287 6.715 25.646 1.00 98.12 188 THR A O 1
ATOM 1439 N N . VAL A 1 189 ? -20.284 6.398 27.639 1.00 97.94 189 VAL A N 1
ATOM 1440 C CA . VAL A 1 189 ? -21.360 5.608 28.231 1.00 97.94 189 VAL A CA 1
ATOM 1441 C C . VAL A 1 189 ? -22.210 6.521 29.100 1.00 97.94 189 VAL A C 1
ATOM 1443 O O . VAL A 1 189 ? -21.675 7.216 29.971 1.00 97.94 189 VAL A O 1
ATOM 1446 N N . THR A 1 190 ? -23.511 6.558 28.836 1.00 96.88 190 THR A N 1
ATOM 1447 C CA . THR A 1 190 ? -24.496 7.306 29.626 1.00 96.88 190 THR A CA 1
ATOM 1448 C C . THR A 1 190 ? -25.264 6.367 30.543 1.00 96.88 190 THR A C 1
ATOM 1450 O O . THR A 1 190 ? -25.445 5.201 30.211 1.00 96.88 190 THR A O 1
ATOM 1453 N N . GLU A 1 191 ? -25.713 6.879 31.690 1.00 93.38 191 GLU A N 1
ATOM 1454 C CA . GLU A 1 191 ? -26.579 6.128 32.607 1.00 93.38 191 GLU A CA 1
ATOM 1455 C C . GLU A 1 191 ? -27.830 5.624 31.873 1.00 93.38 191 GLU A C 1
ATOM 1457 O O . GLU A 1 191 ? -28.351 6.316 30.990 1.00 93.38 191 GLU A O 1
ATOM 1462 N N . GLU A 1 192 ? -28.298 4.435 32.252 1.00 83.50 192 GLU A N 1
ATOM 1463 C CA . GLU A 1 192 ? -29.563 3.883 31.765 1.00 83.50 192 GLU A CA 1
ATOM 1464 C C . GLU A 1 192 ? -30.707 4.853 32.090 1.00 83.50 192 GLU A C 1
ATOM 1466 O O . GLU A 1 192 ? -30.879 5.298 33.232 1.00 83.50 192 GLU A O 1
ATOM 1471 N N . SER A 1 193 ? -31.497 5.205 31.076 1.00 77.38 193 SER A N 1
ATOM 1472 C CA . SER A 1 193 ? -32.687 6.016 31.302 1.00 77.38 193 SER A CA 1
ATOM 1473 C C . SER A 1 193 ? -33.833 5.139 31.828 1.00 77.38 193 SER A C 1
ATOM 1475 O O . SER A 1 193 ? -34.364 4.290 31.120 1.00 77.38 193 SER A O 1
ATOM 1477 N N . GLU A 1 194 ? -34.226 5.326 33.095 1.00 66.62 194 GLU A N 1
ATOM 1478 C CA . GLU A 1 194 ? -35.431 4.690 33.651 1.00 66.62 194 GLU A CA 1
ATOM 1479 C C . GLU A 1 194 ? -36.690 5.280 32.967 1.00 66.62 194 GLU A C 1
ATOM 1481 O O . GLU A 1 194 ? -37.100 6.401 33.290 1.00 66.62 194 GLU A O 1
ATOM 1486 N N . GLU A 1 195 ? -37.304 4.551 32.021 1.00 55.22 195 GLU A N 1
ATOM 1487 C CA . GLU A 1 195 ? -38.666 4.829 31.503 1.00 55.22 195 GLU A CA 1
ATOM 1488 C C . GLU A 1 195 ? -39.787 4.292 32.414 1.00 55.22 195 GLU A C 1
ATOM 1490 O O . GLU A 1 195 ? -39.715 3.128 32.880 1.00 55.22 195 GLU A O 1
#